Protein AF-A0A2B7WW06-F1 (afdb_monomer_lite)

Organism: NCBI:txid1447875

Structure (mmCIF, N/CA/C/O backbone):
data_AF-A0A2B7WW06-F1
#
_entry.id   AF-A0A2B7WW06-F1
#
loop_
_atom_site.group_PDB
_atom_site.id
_atom_site.type_symbol
_atom_site.label_atom_id
_atom_site.label_alt_id
_atom_site.label_comp_id
_atom_site.label_asym_id
_atom_site.label_entity_id
_atom_site.label_seq_id
_atom_site.pdbx_PDB_ins_code
_atom_site.Cartn_x
_atom_site.Cartn_y
_atom_site.Cartn_z
_atom_site.occupancy
_atom_site.B_iso_or_equiv
_atom_site.auth_seq_id
_atom_site.auth_comp_id
_atom_site.auth_asym_id
_atom_site.auth_atom_id
_atom_site.pdbx_PDB_model_num
ATOM 1 N N . MET A 1 1 ? -39.204 37.300 19.931 1.00 37.28 1 MET A N 1
ATOM 2 C CA . MET A 1 1 ? -39.327 36.245 18.905 1.00 37.28 1 MET A CA 1
ATOM 3 C C . MET A 1 1 ? -38.102 36.348 18.016 1.00 37.28 1 MET A C 1
ATOM 5 O O . MET A 1 1 ? -38.118 37.086 17.041 1.00 37.28 1 MET A O 1
ATOM 9 N N . GLU A 1 2 ? -37.013 35.712 18.439 1.00 33.22 2 GLU A N 1
ATOM 10 C CA . GLU A 1 2 ? -35.772 35.593 17.669 1.00 33.22 2 GLU A CA 1
ATOM 11 C C . GLU A 1 2 ? -35.860 34.321 16.825 1.00 33.22 2 GLU A C 1
ATOM 13 O O . GLU A 1 2 ? -36.070 33.233 17.357 1.00 33.22 2 GLU A O 1
ATOM 18 N N . TYR A 1 3 ? -35.747 34.471 15.507 1.00 31.84 3 TYR A N 1
ATOM 19 C CA . TYR A 1 3 ? -35.591 33.351 14.587 1.00 31.84 3 TYR A CA 1
ATOM 20 C C . TYR A 1 3 ? -34.111 32.968 14.548 1.00 31.84 3 TYR A C 1
ATOM 22 O O . TYR A 1 3 ? -33.278 33.743 14.079 1.00 31.84 3 TYR A O 1
ATOM 30 N N . ALA A 1 4 ? -33.792 31.771 15.040 1.00 36.12 4 ALA A N 1
ATOM 31 C CA . ALA A 1 4 ? -32.478 31.166 14.882 1.00 36.12 4 ALA A CA 1
ATOM 32 C C . ALA A 1 4 ? -32.221 30.867 13.393 1.00 36.12 4 ALA A C 1
ATOM 34 O O . ALA A 1 4 ? -32.990 30.151 12.749 1.00 36.12 4 ALA A O 1
ATOM 35 N N . GLN A 1 5 ? -31.145 31.428 12.842 1.00 34.06 5 GLN A N 1
ATOM 36 C CA . GLN A 1 5 ? -30.639 31.083 11.515 1.00 34.06 5 GLN A CA 1
ATOM 37 C C . GLN A 1 5 ? -29.840 29.775 11.607 1.00 34.06 5 GLN A C 1
ATOM 39 O O . GLN A 1 5 ? -28.876 29.685 12.365 1.00 34.06 5 GLN A O 1
ATOM 44 N N . GLN A 1 6 ? -30.239 28.765 10.832 1.00 33.47 6 GLN A N 1
ATOM 45 C CA . GLN A 1 6 ? -29.452 27.547 10.618 1.00 33.47 6 GLN A CA 1
ATOM 46 C C . GLN A 1 6 ? -28.150 27.876 9.858 1.00 33.47 6 GLN A C 1
ATOM 48 O O . GLN A 1 6 ? -28.181 28.704 8.942 1.00 33.47 6 GLN A O 1
ATOM 53 N N . PRO A 1 7 ? -27.011 27.230 10.172 1.00 38.38 7 PRO A N 1
ATOM 54 C CA . PRO A 1 7 ? -25.774 27.462 9.440 1.00 38.38 7 PRO A CA 1
ATOM 55 C C . PRO A 1 7 ? -25.843 26.846 8.035 1.00 38.38 7 PRO A C 1
ATOM 57 O O . PRO A 1 7 ? -25.989 25.637 7.863 1.00 38.38 7 PRO A O 1
ATOM 60 N N . LEU A 1 8 ? -25.715 27.707 7.021 1.00 32.69 8 LEU A N 1
ATOM 61 C CA . LEU A 1 8 ? -25.560 27.355 5.610 1.00 32.69 8 LEU A CA 1
ATOM 62 C C . LEU A 1 8 ? -24.300 26.498 5.413 1.00 32.69 8 LEU A C 1
ATOM 64 O O . LEU A 1 8 ? -23.177 27.008 5.429 1.00 32.69 8 LEU A O 1
ATOM 68 N N . THR A 1 9 ? -24.480 25.202 5.170 1.00 44.66 9 THR A N 1
ATOM 69 C CA . THR A 1 9 ? -23.427 24.351 4.614 1.00 44.66 9 THR A CA 1
ATOM 70 C C . THR A 1 9 ? -23.093 24.860 3.212 1.00 44.66 9 THR A C 1
ATOM 72 O O . THR A 1 9 ? -23.930 24.906 2.309 1.00 44.66 9 THR A O 1
ATOM 75 N N . THR A 1 10 ? -21.861 25.328 3.022 1.00 43.25 10 THR A N 1
ATOM 76 C CA . THR A 1 10 ? -21.411 25.842 1.726 1.00 43.25 10 THR A CA 1
ATOM 77 C C . THR A 1 10 ? -21.416 24.710 0.693 1.00 43.25 10 THR A C 1
ATOM 79 O O . THR A 1 10 ? -20.860 23.637 0.947 1.00 43.25 10 THR A O 1
ATOM 82 N N . PRO A 1 11 ? -22.019 24.901 -0.495 1.00 44.38 11 PRO A N 1
ATOM 83 C CA . PRO A 1 11 ? -22.045 23.859 -1.507 1.00 44.38 11 PRO A CA 1
ATOM 84 C C . PRO A 1 11 ? -20.624 23.572 -2.015 1.00 44.38 11 PRO A C 1
ATOM 86 O O . PRO A 1 11 ? -19.933 24.459 -2.513 1.00 44.38 11 PRO A O 1
ATOM 89 N N . LEU A 1 12 ? -20.200 22.307 -1.919 1.00 42.75 12 LEU A N 1
ATOM 90 C CA . LEU A 1 12 ? -18.925 21.822 -2.463 1.00 42.75 12 LEU A CA 1
ATOM 91 C C . LEU A 1 12 ? -18.792 22.182 -3.953 1.00 42.75 12 LEU A C 1
ATOM 93 O O . LEU A 1 12 ? -19.763 22.055 -4.704 1.00 42.75 12 LEU A O 1
ATOM 97 N N . SER A 1 13 ? -17.591 22.587 -4.383 1.00 47.56 13 SER A N 1
ATOM 98 C CA . SER A 1 13 ? -17.328 22.984 -5.772 1.00 47.56 13 SER A CA 1
ATOM 99 C C . SER A 1 13 ? -17.562 21.826 -6.761 1.00 47.56 13 SER A C 1
ATOM 101 O O . SER A 1 13 ? -17.375 20.664 -6.392 1.00 47.56 13 SER A O 1
ATOM 103 N N . PRO A 1 14 ? -17.925 22.100 -8.029 1.00 35.22 14 PRO A N 1
ATOM 104 C CA . PRO A 1 14 ? -18.215 21.064 -9.027 1.00 35.22 14 PRO A CA 1
ATOM 105 C C . PRO A 1 14 ? -17.086 20.041 -9.216 1.00 35.22 14 PRO A C 1
ATOM 107 O O . PRO A 1 14 ? -17.357 18.848 -9.310 1.00 35.22 14 PRO A O 1
ATOM 110 N N . ASN A 1 15 ? -15.822 20.475 -9.174 1.00 34.62 15 ASN A N 1
ATOM 111 C CA . ASN A 1 15 ? -14.660 19.580 -9.254 1.00 34.62 15 ASN A CA 1
ATOM 112 C C . ASN A 1 15 ? -14.516 18.699 -8.007 1.00 34.62 15 ASN A C 1
ATOM 114 O O . ASN A 1 15 ? -14.128 17.541 -8.114 1.00 34.62 15 ASN A O 1
ATOM 118 N N . LYS A 1 16 ? -14.872 19.221 -6.827 1.00 38.25 16 LYS A N 1
ATOM 119 C CA . LYS A 1 16 ? -14.867 18.463 -5.573 1.00 38.25 16 LYS A CA 1
ATOM 120 C C . LYS A 1 16 ? -16.020 17.456 -5.542 1.00 38.25 16 LYS A C 1
ATOM 122 O O . LYS A 1 16 ? -15.798 16.320 -5.157 1.00 38.25 16 LYS A O 1
ATOM 127 N N . ARG A 1 17 ? -17.204 17.819 -6.051 1.00 41.69 17 ARG A N 1
ATOM 128 C CA . ARG A 1 17 ? -18.332 16.887 -6.248 1.00 41.69 17 ARG A CA 1
ATOM 129 C C . ARG A 1 17 ? -18.006 15.792 -7.261 1.00 41.69 17 ARG A C 1
ATOM 131 O O . ARG A 1 17 ? -18.252 14.631 -6.979 1.00 41.69 17 ARG A O 1
ATOM 138 N N . ARG A 1 18 ? -17.422 16.143 -8.412 1.00 36.66 18 ARG A N 1
ATOM 139 C CA . ARG A 1 18 ? -17.040 15.178 -9.457 1.00 36.66 18 ARG A CA 1
ATOM 140 C C . ARG A 1 18 ? -15.969 14.206 -8.968 1.00 36.66 18 ARG A C 1
ATOM 142 O O . ARG A 1 18 ? -16.056 13.023 -9.260 1.00 36.66 18 ARG A O 1
ATOM 149 N N . ARG A 1 19 ? -15.018 14.700 -8.176 1.00 44.06 19 ARG A N 1
ATOM 150 C CA . ARG A 1 19 ? -13.994 13.881 -7.531 1.00 44.06 19 ARG A CA 1
ATOM 151 C C . ARG A 1 19 ? -14.570 12.966 -6.448 1.00 44.06 19 ARG A C 1
ATOM 153 O O . ARG A 1 19 ? -14.246 11.795 -6.459 1.00 44.06 19 ARG A O 1
ATOM 160 N N . ILE A 1 20 ? -15.482 13.456 -5.606 1.00 50.00 20 ILE A N 1
ATOM 161 C CA . ILE A 1 20 ? -16.201 12.628 -4.619 1.00 50.00 20 ILE A CA 1
ATOM 162 C C . ILE A 1 20 ? -17.044 11.541 -5.307 1.00 50.00 20 ILE A C 1
ATOM 164 O O . ILE A 1 20 ? -17.116 10.431 -4.800 1.00 50.00 20 ILE A O 1
ATOM 168 N N . LEU A 1 21 ? -17.651 11.842 -6.461 1.00 41.44 21 LEU A N 1
ATOM 169 C CA . LEU A 1 21 ? -18.438 10.886 -7.253 1.00 41.44 21 LEU A CA 1
ATOM 170 C C . LEU A 1 21 ? -17.573 9.846 -7.985 1.00 41.44 21 LEU A C 1
ATOM 172 O O . LEU A 1 21 ? -18.001 8.711 -8.162 1.00 41.44 21 LEU A O 1
ATOM 176 N N . GLN A 1 22 ? -16.364 10.214 -8.422 1.00 45.78 22 GLN A N 1
ATOM 177 C CA . GLN A 1 22 ? -15.406 9.257 -8.990 1.00 45.78 22 GLN A CA 1
ATOM 178 C C . GLN A 1 22 ? -14.794 8.376 -7.898 1.00 45.78 22 GLN A C 1
ATOM 180 O O . GLN A 1 22 ? -14.837 7.154 -8.016 1.00 45.78 22 GLN A O 1
ATOM 185 N N . GLU A 1 23 ? -14.341 8.987 -6.798 1.00 51.66 23 GLU A N 1
ATOM 186 C CA . GLU A 1 23 ? -13.852 8.286 -5.606 1.00 51.66 23 GLU A CA 1
ATOM 187 C C . GLU A 1 23 ? -14.951 7.364 -5.033 1.00 51.66 23 GLU A C 1
ATOM 189 O O . GLU A 1 23 ? -14.631 6.268 -4.581 1.00 51.66 23 GLU A O 1
ATOM 194 N N . SER A 1 24 ? -16.245 7.728 -5.127 1.00 53.84 24 SER A N 1
ATOM 195 C CA . SER A 1 24 ? -17.355 6.837 -4.756 1.00 53.84 24 SER A CA 1
ATOM 196 C C . SER A 1 24 ? -17.525 5.664 -5.702 1.00 53.84 24 SER A C 1
ATOM 198 O O . SER A 1 24 ? -17.427 4.527 -5.266 1.00 53.84 24 SER A O 1
ATOM 200 N N . SER A 1 25 ? -17.643 5.898 -7.009 1.00 57.62 25 SER A N 1
ATOM 201 C CA . SER A 1 25 ? -17.820 4.795 -7.963 1.00 57.62 25 SER A CA 1
ATOM 202 C C . SER A 1 25 ? -16.693 3.754 -7.933 1.00 57.62 25 SER A C 1
ATOM 204 O O . SER A 1 25 ? -16.914 2.591 -8.263 1.00 57.62 25 SER A O 1
ATOM 206 N N . GLU A 1 26 ? -15.486 4.161 -7.533 1.00 64.00 26 GLU A N 1
ATOM 207 C CA . GLU A 1 26 ? -14.344 3.264 -7.414 1.00 64.00 26 GLU A CA 1
ATOM 208 C C . GLU A 1 26 ? -14.307 2.537 -6.065 1.00 64.00 26 GLU A C 1
ATOM 210 O O . GLU A 1 26 ? -13.856 1.398 -6.023 1.00 64.00 26 GLU A O 1
ATOM 215 N N . THR A 1 27 ? -14.790 3.124 -4.969 1.00 68.19 27 THR A N 1
ATOM 216 C CA . THR A 1 27 ? -14.681 2.529 -3.620 1.00 68.19 27 THR A CA 1
ATOM 217 C C . THR A 1 27 ? -15.980 1.943 -3.069 1.00 68.19 27 THR A C 1
ATOM 219 O O . THR A 1 27 ? -15.939 1.294 -2.027 1.00 68.19 27 THR A O 1
ATOM 222 N N . ASP A 1 28 ? -17.099 2.114 -3.773 1.00 79.25 28 ASP A N 1
ATOM 223 C CA . ASP A 1 28 ? -18.403 1.571 -3.393 1.00 79.25 28 ASP A CA 1
ATOM 224 C C . ASP A 1 28 ? -18.513 0.065 -3.714 1.00 79.25 28 ASP A C 1
ATOM 226 O O . ASP A 1 28 ? -18.003 -0.424 -4.731 1.00 79.25 28 ASP A O 1
ATOM 230 N N . GLY A 1 29 ? -19.240 -0.660 -2.859 1.00 87.62 29 GLY A N 1
ATOM 231 C CA . GLY A 1 29 ? -19.555 -2.079 -3.020 1.00 87.62 29 GLY A CA 1
ATOM 232 C C . GLY A 1 29 ? -18.554 -3.042 -2.379 1.00 87.62 29 GLY A C 1
ATOM 233 O O . GLY A 1 29 ? -17.526 -2.660 -1.820 1.00 87.62 29 GLY A O 1
ATOM 234 N N . GLU A 1 30 ? -18.880 -4.332 -2.461 1.00 92.56 30 GLU A N 1
ATOM 235 C CA . GLU A 1 30 ? -18.078 -5.399 -1.867 1.00 92.56 30 GLU A CA 1
ATOM 236 C C . GLU A 1 30 ? -16.724 -5.555 -2.568 1.00 92.56 30 GLU A C 1
ATOM 238 O O . GLU A 1 30 ? -16.636 -5.833 -3.768 1.00 92.56 30 GLU A O 1
ATOM 243 N N . MET A 1 31 ? -15.640 -5.425 -1.805 1.00 93.69 31 MET A N 1
ATOM 244 C CA . MET A 1 31 ? -14.292 -5.706 -2.292 1.00 93.69 31 MET A CA 1
ATOM 245 C C . MET A 1 31 ? -13.374 -6.177 -1.172 1.00 93.69 31 MET A C 1
ATOM 247 O O . MET A 1 31 ? -13.678 -6.025 0.010 1.00 93.69 31 MET A O 1
ATOM 251 N N . SER A 1 32 ? -12.233 -6.758 -1.539 1.00 94.06 32 SER A N 1
ATOM 252 C CA . SER A 1 32 ? -11.212 -7.114 -0.558 1.00 94.06 32 SER A CA 1
ATOM 253 C C . SER A 1 32 ? -10.637 -5.865 0.118 1.00 94.06 32 SER A C 1
ATOM 255 O O . SER A 1 32 ? -10.546 -4.805 -0.510 1.00 94.06 32 SER A O 1
ATOM 257 N N . ILE A 1 33 ? -10.212 -5.980 1.380 1.00 92.81 33 ILE A N 1
ATOM 258 C CA . ILE A 1 33 ? -9.566 -4.864 2.093 1.00 92.81 33 ILE A CA 1
ATOM 259 C C . ILE A 1 33 ? -8.350 -4.326 1.330 1.00 92.81 33 ILE A C 1
ATOM 261 O O . ILE A 1 33 ? -8.134 -3.121 1.273 1.00 92.81 33 ILE A O 1
ATOM 265 N N . GLU A 1 34 ? -7.575 -5.197 0.685 1.00 92.38 34 GLU A N 1
ATOM 266 C CA . GLU A 1 34 ? -6.410 -4.814 -0.111 1.00 92.38 34 GLU A CA 1
ATOM 267 C C . GLU A 1 34 ? -6.804 -3.935 -1.295 1.00 92.38 34 GLU A C 1
ATOM 269 O O . GLU A 1 34 ? -6.176 -2.905 -1.541 1.00 92.38 34 GLU A O 1
ATOM 274 N N . ARG A 1 35 ? -7.867 -4.325 -2.006 1.00 91.31 35 ARG A N 1
ATOM 275 C CA . ARG A 1 35 ? -8.384 -3.573 -3.148 1.00 91.31 35 ARG A CA 1
ATOM 276 C C . ARG A 1 35 ? -8.972 -2.239 -2.710 1.00 91.31 35 ARG A C 1
ATOM 278 O O . ARG A 1 35 ? -8.739 -1.241 -3.386 1.00 91.31 35 ARG A O 1
ATOM 285 N N . TYR A 1 36 ? -9.683 -2.211 -1.586 1.00 91.81 36 TYR A N 1
ATOM 286 C CA . TYR A 1 36 ? -10.211 -0.975 -1.015 1.00 91.81 36 TYR A CA 1
ATOM 287 C C . TYR A 1 36 ? -9.090 -0.000 -0.640 1.00 91.81 36 TYR A C 1
ATOM 289 O O . TYR A 1 36 ? -9.079 1.135 -1.111 1.00 91.81 36 TYR A O 1
ATOM 297 N N . LEU A 1 37 ? -8.095 -0.459 0.129 1.00 90.56 37 LEU A N 1
ATOM 298 C CA . LEU A 1 37 ? -6.943 0.358 0.521 1.00 90.56 37 LEU A CA 1
ATOM 299 C C . LEU A 1 37 ? -6.147 0.845 -0.693 1.00 90.56 37 LEU A C 1
ATOM 301 O O . LEU A 1 37 ? -5.726 1.997 -0.722 1.00 90.56 37 LEU A O 1
ATOM 305 N N . TYR A 1 38 ? -5.966 -0.006 -1.705 1.00 89.94 38 TYR A N 1
ATOM 306 C CA . TYR A 1 38 ? -5.287 0.382 -2.938 1.00 89.94 38 TYR A CA 1
ATOM 307 C C . TYR A 1 38 ? -6.047 1.466 -3.707 1.00 89.94 38 TYR A C 1
ATOM 309 O O . TYR A 1 38 ? -5.441 2.431 -4.153 1.00 89.94 38 TYR A O 1
ATOM 317 N N . ARG A 1 39 ? -7.374 1.352 -3.820 1.00 88.31 39 ARG A N 1
ATOM 318 C CA . ARG A 1 39 ? -8.208 2.351 -4.507 1.00 88.31 39 ARG A CA 1
ATOM 319 C C . ARG A 1 39 ? -8.278 3.688 -3.771 1.00 88.31 39 ARG A C 1
ATOM 321 O O . ARG A 1 39 ? -8.405 4.726 -4.412 1.00 88.31 39 ARG A O 1
ATOM 328 N N . LEU A 1 40 ? -8.165 3.681 -2.444 1.00 87.31 40 LEU A N 1
ATOM 329 C CA . LEU A 1 40 ? -8.031 4.910 -1.658 1.00 87.31 40 LEU A CA 1
ATOM 330 C C . LEU A 1 40 ? -6.674 5.601 -1.866 1.00 87.31 40 LEU A C 1
ATOM 332 O O . LEU A 1 40 ? -6.565 6.820 -1.708 1.00 87.31 40 LEU A O 1
ATOM 336 N N . ASP A 1 41 ? -5.642 4.840 -2.223 1.00 88.38 41 ASP A N 1
ATOM 337 C CA . ASP A 1 41 ? -4.276 5.326 -2.358 1.00 88.38 41 ASP A CA 1
ATOM 338 C C . ASP A 1 41 ? -3.938 5.749 -3.792 1.00 88.38 41 ASP A C 1
ATOM 340 O O . ASP A 1 41 ? -3.236 5.075 -4.542 1.00 88.38 41 ASP A O 1
ATOM 344 N N . LYS A 1 42 ? -4.389 6.945 -4.164 1.00 87.25 42 LYS A N 1
ATOM 345 C CA . LYS A 1 42 ? -4.088 7.539 -5.477 1.00 87.25 42 LYS A CA 1
ATOM 346 C C . LYS A 1 42 ? -2.606 7.856 -5.720 1.00 87.25 42 LYS A C 1
ATOM 348 O O . LYS A 1 42 ? -2.264 8.293 -6.815 1.00 87.25 42 LYS A O 1
ATOM 353 N N . TYR A 1 43 ? -1.747 7.754 -4.706 1.00 88.94 43 TYR A N 1
ATOM 354 C CA . TYR A 1 43 ? -0.316 8.036 -4.835 1.00 88.94 43 TYR A CA 1
ATOM 355 C C . TYR A 1 43 ? 0.513 6.760 -4.943 1.00 88.94 43 TYR A C 1
ATOM 357 O O . TYR A 1 43 ? 1.729 6.802 -4.765 1.00 88.94 43 TYR A O 1
ATOM 365 N N . ARG A 1 44 ? -0.149 5.644 -5.252 1.00 91.12 44 ARG A N 1
ATOM 366 C CA . ARG A 1 44 ? 0.440 4.328 -5.405 1.00 91.12 44 ARG A CA 1
ATOM 367 C C . ARG A 1 44 ? -0.130 3.651 -6.644 1.00 91.12 44 ARG A C 1
ATOM 369 O O . ARG A 1 44 ? -1.339 3.578 -6.824 1.00 91.12 44 ARG A O 1
ATOM 376 N N . THR A 1 45 ? 0.740 3.097 -7.475 1.00 91.94 45 THR A N 1
ATOM 377 C CA . THR A 1 45 ? 0.364 2.227 -8.590 1.00 91.94 45 THR A CA 1
ATOM 378 C C . THR A 1 45 ? 1.195 0.955 -8.536 1.00 91.94 45 THR A C 1
ATOM 380 O O . THR A 1 45 ? 2.387 0.981 -8.224 1.00 91.94 45 THR A O 1
ATOM 383 N N . ARG A 1 46 ? 0.572 -0.192 -8.809 1.00 90.62 46 ARG A N 1
ATOM 384 C CA . ARG A 1 46 ? 1.262 -1.483 -8.868 1.00 90.62 46 ARG A CA 1
ATOM 385 C C . ARG A 1 46 ? 0.723 -2.328 -10.008 1.00 90.62 46 ARG A C 1
ATOM 387 O O . ARG A 1 46 ? -0.476 -2.352 -10.258 1.00 90.62 46 ARG A O 1
ATOM 394 N N . SER A 1 47 ? 1.604 -3.108 -10.623 1.00 88.44 47 SER A N 1
ATOM 395 C CA . SER A 1 47 ? 1.275 -4.033 -11.713 1.00 88.44 47 SER A CA 1
ATOM 396 C C . SER A 1 47 ? 0.455 -5.266 -11.290 1.00 88.44 47 SER A C 1
ATOM 398 O O . SER A 1 47 ? 0.267 -6.170 -12.096 1.00 88.44 47 SER A O 1
ATOM 400 N N . SER A 1 48 ? 0.035 -5.368 -10.026 1.00 85.50 48 SER A N 1
ATOM 401 C CA . SER A 1 48 ? -0.743 -6.491 -9.484 1.00 85.50 48 SER A CA 1
ATOM 402 C C . SER A 1 48 ? -2.157 -6.040 -9.133 1.0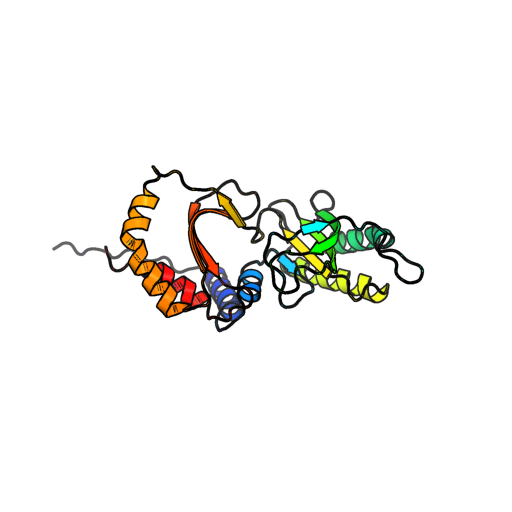0 85.50 48 SER A C 1
ATOM 404 O O . SER A 1 48 ? -2.307 -5.010 -8.482 1.00 85.50 48 SER A O 1
ATOM 406 N N . GLU A 1 49 ? -3.171 -6.848 -9.447 1.00 76.88 49 GLU A N 1
ATOM 407 C CA . GLU A 1 49 ? -4.583 -6.504 -9.202 1.00 76.88 49 GLU A CA 1
ATOM 408 C C . GLU A 1 49 ? -4.929 -6.276 -7.721 1.00 76.88 49 GLU A C 1
ATOM 410 O O . GLU A 1 49 ? -5.760 -5.429 -7.403 1.00 76.88 49 GLU A O 1
ATOM 415 N N . ASN A 1 50 ? -4.294 -7.026 -6.815 1.00 80.44 50 ASN A N 1
ATOM 416 C CA . ASN A 1 50 ? -4.530 -6.956 -5.370 1.00 80.44 50 ASN A CA 1
ATOM 417 C C . ASN A 1 50 ? -3.190 -6.779 -4.640 1.00 80.44 50 ASN A C 1
ATOM 419 O O . ASN A 1 50 ? -2.623 -7.753 -4.135 1.00 80.44 50 ASN A O 1
ATOM 423 N N . PRO A 1 51 ? -2.629 -5.560 -4.640 1.00 88.31 51 PRO A N 1
ATOM 424 C CA . PRO A 1 51 ? -1.315 -5.311 -4.075 1.00 88.31 51 PRO A CA 1
ATOM 425 C C . PRO A 1 51 ? -1.334 -5.504 -2.557 1.00 88.31 51 PRO A C 1
ATOM 427 O O . PRO A 1 51 ? -2.296 -5.149 -1.877 1.00 88.31 51 PRO A O 1
ATOM 430 N N . TRP A 1 52 ? -0.244 -6.022 -1.991 1.00 92.69 52 TRP A N 1
ATOM 431 C CA . TRP A 1 52 ? -0.128 -6.101 -0.536 1.00 92.69 52 TRP A CA 1
ATOM 432 C C . TRP A 1 52 ? -0.189 -4.703 0.093 1.00 92.69 52 TRP A C 1
ATOM 434 O O . TRP A 1 52 ? 0.471 -3.790 -0.408 1.00 92.69 52 TRP A O 1
ATOM 444 N N . PRO A 1 53 ? -0.896 -4.502 1.215 1.00 91.62 53 PRO A N 1
ATOM 445 C CA . PRO A 1 53 ? -0.845 -3.229 1.924 1.00 91.62 53 PRO A CA 1
ATOM 446 C C . PRO A 1 53 ? 0.560 -2.993 2.497 1.00 91.62 53 PRO A C 1
ATOM 448 O O . PRO A 1 53 ? 1.259 -3.945 2.872 1.00 91.62 53 PRO A O 1
ATOM 451 N N . PHE A 1 54 ? 0.976 -1.731 2.600 1.00 89.88 54 PHE A N 1
ATOM 452 C CA . PHE A 1 54 ? 2.212 -1.378 3.297 1.00 89.88 54 PHE A CA 1
ATOM 453 C C . PHE A 1 54 ? 2.121 -1.674 4.810 1.00 89.88 54 PHE A C 1
ATOM 455 O O . PHE A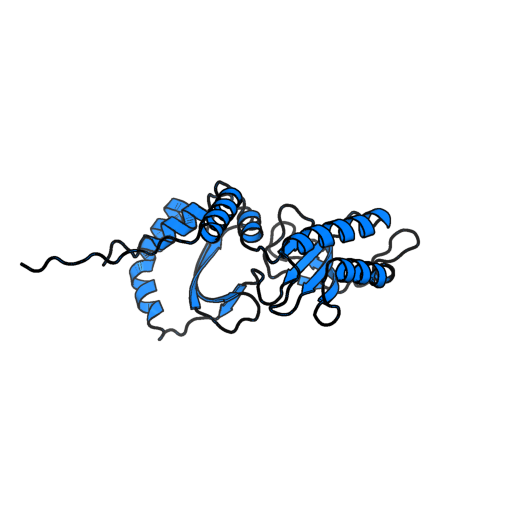 1 54 ? 1.022 -1.764 5.362 1.00 89.88 54 PHE A O 1
ATOM 462 N N . PRO A 1 55 ? 3.263 -1.848 5.499 1.00 89.94 55 PRO A N 1
ATOM 463 C CA . PRO A 1 55 ? 4.595 -2.047 4.931 1.00 89.94 55 PRO A CA 1
ATOM 464 C C . PRO A 1 55 ? 4.782 -3.486 4.416 1.00 89.94 55 PRO A C 1
ATOM 466 O O . PRO A 1 55 ? 4.217 -4.444 4.957 1.00 89.94 55 PRO A O 1
ATOM 469 N N . PHE A 1 56 ? 5.604 -3.649 3.383 1.00 91.69 56 PHE A N 1
ATOM 470 C CA . PHE A 1 56 ? 6.169 -4.939 2.983 1.00 91.69 56 PHE A CA 1
ATOM 471 C C . PHE A 1 56 ? 7.697 -4.837 2.990 1.00 91.69 56 PHE A C 1
ATOM 473 O O . PHE A 1 56 ? 8.257 -3.742 3.001 1.00 91.69 56 PHE A O 1
ATOM 480 N N . LYS A 1 57 ? 8.380 -5.978 3.033 1.00 93.75 57 LYS A N 1
ATOM 481 C CA . LYS A 1 57 ? 9.841 -6.038 3.012 1.00 93.75 57 LYS A CA 1
ATOM 482 C C . LYS A 1 57 ? 10.323 -6.067 1.573 1.00 93.75 57 LYS A C 1
ATOM 484 O O . LYS A 1 57 ? 9.823 -6.865 0.786 1.00 93.75 57 LYS A O 1
ATOM 489 N N . LEU A 1 58 ? 11.313 -5.243 1.260 1.00 94.31 58 LEU A N 1
ATOM 490 C CA . LEU A 1 58 ? 12.064 -5.323 0.015 1.00 94.31 58 LEU A CA 1
ATOM 491 C C . LEU A 1 58 ? 13.511 -5.657 0.361 1.00 94.31 58 LEU A C 1
ATOM 493 O O . LEU A 1 58 ? 14.230 -4.830 0.920 1.00 94.31 58 LEU A O 1
ATOM 497 N N . GLU A 1 59 ? 13.926 -6.882 0.067 1.00 93.88 59 GLU A N 1
ATOM 498 C CA . GLU A 1 59 ? 15.291 -7.328 0.326 1.00 93.88 59 GLU A CA 1
ATOM 499 C C . GLU A 1 59 ? 16.125 -7.246 -0.949 1.00 93.88 59 GLU A C 1
ATOM 501 O O . GLU A 1 59 ? 15.657 -7.554 -2.047 1.00 93.88 59 GLU A O 1
ATOM 506 N N . ARG A 1 60 ? 17.390 -6.838 -0.811 1.00 89.50 60 ARG A N 1
ATOM 507 C CA . ARG A 1 60 ? 18.337 -6.891 -1.925 1.00 89.50 60 ARG A CA 1
ATOM 508 C C . ARG A 1 60 ? 18.489 -8.352 -2.362 1.00 89.50 60 ARG A C 1
ATOM 510 O O . ARG A 1 60 ? 18.665 -9.211 -1.493 1.00 89.50 60 ARG A O 1
ATOM 517 N N . PRO A 1 61 ? 18.444 -8.657 -3.667 1.00 84.88 61 PRO A N 1
ATOM 518 C CA . PRO A 1 61 ? 18.554 -10.036 -4.096 1.00 84.88 61 PRO A CA 1
ATOM 519 C C . PRO A 1 61 ? 19.990 -10.518 -3.824 1.00 84.88 61 PRO A C 1
ATOM 521 O O . PRO A 1 61 ? 20.946 -9.745 -3.925 1.00 84.88 61 PRO A O 1
ATOM 524 N N . ARG A 1 62 ? 20.135 -11.779 -3.394 1.00 79.88 62 ARG A N 1
ATOM 525 C CA . ARG A 1 62 ? 21.450 -12.376 -3.075 1.00 79.88 62 ARG A CA 1
ATOM 526 C C . ARG A 1 62 ? 22.308 -12.567 -4.321 1.00 79.88 62 ARG A C 1
ATOM 528 O O . ARG A 1 62 ? 23.526 -12.455 -4.252 1.00 79.88 62 ARG A O 1
ATOM 535 N N . GLU A 1 63 ? 21.642 -12.832 -5.433 1.00 79.62 63 GLU A N 1
ATOM 536 C CA . GLU A 1 63 ? 22.213 -12.963 -6.763 1.00 79.62 63 GLU A CA 1
ATOM 537 C C . GLU A 1 63 ? 21.472 -12.004 -7.691 1.00 79.62 63 GLU A C 1
ATOM 539 O O . GLU A 1 63 ? 20.326 -11.630 -7.435 1.00 79.62 63 GLU A O 1
ATOM 544 N N . GLU A 1 64 ? 22.138 -11.555 -8.747 1.00 80.75 64 GLU A N 1
ATOM 545 C CA . GLU A 1 64 ? 21.490 -10.726 -9.753 1.00 80.75 64 GLU A CA 1
ATOM 546 C C . GLU A 1 64 ? 20.371 -11.525 -10.426 1.00 80.75 64 GLU A C 1
ATOM 548 O O . GLU A 1 64 ? 20.588 -12.682 -10.760 1.00 80.75 64 GLU A O 1
ATOM 553 N N . ILE A 1 65 ? 19.185 -10.930 -10.601 1.00 79.69 65 ILE A N 1
ATOM 554 C CA . ILE A 1 65 ? 18.038 -11.595 -11.237 1.00 79.69 65 ILE A CA 1
ATOM 555 C C . ILE A 1 65 ? 18.370 -11.737 -12.732 1.00 79.69 65 ILE A C 1
ATOM 557 O O . ILE A 1 65 ? 18.321 -10.724 -13.447 1.00 79.69 65 ILE A O 1
ATOM 561 N N . PRO A 1 66 ? 18.757 -12.936 -13.209 1.00 75.69 66 PRO A N 1
ATOM 562 C CA . PRO A 1 66 ? 19.204 -13.114 -14.576 1.00 75.69 66 PRO A CA 1
ATOM 563 C C . PRO A 1 66 ? 18.003 -13.410 -15.476 1.00 75.69 66 PRO A C 1
ATOM 565 O O . PRO A 1 66 ? 17.074 -14.115 -15.085 1.00 75.69 66 PRO A O 1
ATOM 568 N N . CYS A 1 67 ? 18.042 -12.902 -16.701 1.00 75.38 67 CYS A N 1
ATOM 569 C CA . CYS A 1 67 ? 17.202 -13.382 -17.795 1.00 75.38 67 CYS A CA 1
ATOM 570 C C . CYS A 1 67 ? 18.087 -13.532 -19.033 1.00 75.38 67 CYS A C 1
ATOM 572 O O . CYS A 1 67 ? 19.119 -12.875 -19.113 1.00 75.38 67 CYS A O 1
ATOM 574 N N . GLU A 1 68 ? 17.765 -14.440 -19.950 1.00 70.88 68 GLU A N 1
ATOM 575 C CA . GLU A 1 68 ? 18.643 -14.865 -21.051 1.00 70.88 68 GLU A CA 1
ATOM 576 C C . GLU A 1 68 ? 19.393 -13.693 -21.725 1.00 70.88 68 GLU A C 1
ATOM 578 O O . GLU A 1 68 ? 18.827 -12.900 -22.470 1.00 70.88 68 GLU A O 1
ATOM 583 N N . GLY A 1 69 ? 20.696 -13.567 -21.437 1.00 67.75 69 GLY A N 1
ATOM 584 C CA . GLY A 1 69 ? 21.570 -12.543 -22.024 1.00 67.75 69 GLY A CA 1
ATOM 585 C C . GLY A 1 69 ? 21.474 -11.128 -21.430 1.00 67.75 69 GLY A C 1
ATOM 586 O O . GLY A 1 69 ? 22.160 -10.232 -21.921 1.00 67.75 69 GLY A O 1
ATOM 587 N N . THR A 1 70 ? 20.684 -10.904 -20.378 1.00 80.00 70 THR A N 1
ATOM 588 C CA . THR A 1 70 ? 20.528 -9.598 -19.721 1.00 80.00 70 THR A CA 1
ATOM 589 C C . THR A 1 70 ? 20.365 -9.712 -18.200 1.00 80.00 70 THR A C 1
ATOM 591 O O . THR A 1 70 ? 20.236 -10.790 -17.620 1.00 80.00 70 THR A O 1
ATOM 594 N N . SER A 1 71 ? 20.385 -8.571 -17.522 1.00 85.56 71 SER A N 1
ATOM 595 C CA . SER A 1 71 ? 20.095 -8.481 -16.099 1.00 85.56 71 SER A CA 1
ATOM 596 C C . SER A 1 71 ? 19.180 -7.302 -15.823 1.00 85.56 71 SER A C 1
ATOM 598 O O . SER A 1 71 ? 19.202 -6.288 -16.525 1.00 85.56 71 SER A O 1
ATOM 600 N N . LEU A 1 72 ? 18.393 -7.404 -14.755 1.00 85.06 72 LEU A N 1
ATOM 601 C CA . LEU A 1 72 ? 17.488 -6.328 -14.358 1.00 85.06 72 LEU A CA 1
ATOM 602 C C . LEU A 1 72 ? 18.252 -5.026 -14.035 1.00 85.06 72 LEU A C 1
ATOM 604 O O . LEU A 1 72 ? 17.745 -3.923 -14.237 1.00 85.06 72 LEU A O 1
ATOM 608 N N . THR A 1 73 ? 19.510 -5.140 -13.593 1.00 85.81 73 THR A N 1
ATOM 609 C CA . THR A 1 73 ? 20.401 -3.996 -13.356 1.00 85.81 73 THR A CA 1
ATOM 610 C C . THR A 1 73 ? 20.752 -3.259 -14.648 1.00 85.81 73 THR A C 1
ATOM 612 O O . THR A 1 73 ? 20.823 -2.029 -14.631 1.00 85.81 73 THR A O 1
ATOM 615 N N . ASN A 1 74 ? 20.922 -3.971 -15.766 1.00 90.25 74 ASN A N 1
ATOM 616 C CA . ASN A 1 74 ? 21.253 -3.363 -17.060 1.00 90.25 74 ASN A CA 1
ATOM 617 C C . ASN A 1 74 ? 20.119 -2.477 -17.596 1.00 90.25 74 ASN A C 1
ATOM 619 O O . ASN A 1 74 ? 20.378 -1.515 -18.318 1.00 90.25 74 ASN A O 1
ATOM 623 N N . LEU A 1 75 ? 18.875 -2.740 -17.181 1.00 93.50 75 LEU A N 1
ATOM 624 C CA . LEU A 1 75 ? 17.703 -1.951 -17.567 1.00 93.50 75 LEU A CA 1
ATOM 625 C C . LEU A 1 75 ? 17.526 -0.670 -16.740 1.00 93.50 75 LEU A C 1
ATOM 627 O O . LEU A 1 75 ? 16.666 0.145 -17.065 1.00 93.50 75 LEU A O 1
ATOM 631 N N . LYS A 1 76 ? 18.330 -0.442 -15.690 1.00 93.25 76 LYS A N 1
ATOM 632 C CA . LYS A 1 76 ? 18.172 0.724 -14.798 1.00 93.25 76 LYS A CA 1
ATOM 633 C C . LYS A 1 76 ? 18.164 2.056 -15.533 1.00 93.25 76 LYS A C 1
ATOM 635 O O . LYS A 1 76 ? 17.345 2.911 -15.216 1.00 93.25 76 LYS A O 1
ATOM 640 N N . ARG A 1 77 ? 19.052 2.230 -16.515 1.00 94.88 77 ARG A N 1
ATOM 641 C CA . ARG A 1 77 ? 19.107 3.464 -17.308 1.00 94.88 77 ARG A CA 1
ATOM 642 C C . ARG A 1 77 ? 17.802 3.683 -18.073 1.00 94.88 77 ARG A C 1
ATOM 644 O O . ARG A 1 77 ? 17.228 4.758 -17.968 1.00 94.88 77 ARG A O 1
ATOM 651 N N . ASN A 1 78 ? 17.310 2.658 -18.767 1.00 96.88 78 ASN A N 1
ATOM 652 C CA . ASN A 1 78 ? 16.044 2.717 -19.496 1.00 96.88 78 ASN A CA 1
ATOM 653 C C . ASN A 1 78 ? 14.861 3.005 -18.560 1.00 96.88 78 ASN A C 1
ATOM 655 O O . ASN A 1 78 ? 14.003 3.813 -18.890 1.00 96.88 78 ASN A O 1
ATOM 659 N N . MET A 1 79 ? 14.840 2.406 -17.366 1.00 96.44 79 MET A N 1
ATOM 660 C CA . MET A 1 79 ? 13.802 2.688 -16.370 1.00 96.44 79 MET A CA 1
ATOM 661 C C . MET A 1 79 ? 13.836 4.148 -15.897 1.00 96.44 79 MET A C 1
ATOM 663 O O . MET A 1 79 ? 12.788 4.781 -15.802 1.00 96.44 79 MET A O 1
ATOM 667 N N . HIS A 1 80 ? 15.022 4.710 -15.649 1.00 95.62 80 HIS A N 1
ATOM 668 C CA . HIS A 1 80 ? 15.159 6.133 -15.328 1.00 95.62 80 HIS A CA 1
ATOM 669 C C . HIS A 1 80 ? 14.735 7.044 -16.486 1.00 95.62 80 HIS A C 1
ATOM 671 O O . HIS A 1 80 ? 14.108 8.069 -16.239 1.00 95.62 80 HIS A O 1
ATOM 677 N N . GLU A 1 81 ? 15.041 6.674 -17.731 1.00 96.44 81 GLU A N 1
ATOM 678 C CA . GLU A 1 81 ? 14.601 7.413 -18.921 1.00 96.44 81 GLU A CA 1
ATOM 679 C C . GLU A 1 81 ? 13.071 7.426 -19.040 1.00 96.44 81 GLU A C 1
ATOM 681 O O . GLU A 1 81 ? 12.498 8.493 -19.247 1.00 96.44 81 GLU A O 1
ATOM 686 N N . ILE A 1 82 ? 12.401 6.289 -18.820 1.00 97.06 82 ILE A N 1
ATOM 687 C CA . ILE A 1 82 ? 10.931 6.207 -18.783 1.00 97.06 82 ILE A CA 1
ATOM 688 C C . ILE A 1 82 ? 10.374 7.129 -17.695 1.00 97.06 82 ILE A C 1
ATOM 690 O O . ILE A 1 82 ? 9.536 7.984 -17.975 1.00 97.06 82 ILE A O 1
ATOM 694 N N . LEU A 1 83 ? 10.875 7.012 -16.463 1.00 95.12 83 LEU A N 1
ATOM 695 C CA . LEU A 1 83 ? 10.443 7.860 -15.348 1.00 95.12 83 LEU A CA 1
ATOM 696 C C . LEU A 1 83 ? 10.608 9.351 -15.688 1.00 95.12 83 LEU A C 1
ATOM 698 O O . LEU A 1 83 ? 9.678 10.137 -15.515 1.00 95.12 83 LEU A O 1
ATOM 702 N N . TRP A 1 84 ? 11.747 9.737 -16.260 1.00 94.38 84 TRP A N 1
ATOM 703 C CA . TRP A 1 84 ? 11.990 11.108 -16.698 1.00 94.38 84 TRP A CA 1
ATOM 704 C C . TRP A 1 84 ? 10.989 11.585 -17.763 1.00 94.38 84 TRP A C 1
ATOM 706 O O . TRP A 1 84 ? 10.450 12.687 -17.648 1.00 94.38 84 TRP A O 1
ATOM 716 N N . MET A 1 85 ? 10.688 10.760 -18.774 1.00 95.19 85 MET A N 1
ATOM 717 C CA . MET A 1 85 ? 9.714 11.092 -19.826 1.00 95.19 85 MET A CA 1
ATOM 718 C C . MET A 1 85 ? 8.298 11.315 -19.278 1.00 95.19 85 MET A C 1
ATOM 720 O O . MET A 1 85 ? 7.566 12.159 -19.795 1.00 95.19 85 MET A O 1
ATOM 724 N N . HIS A 1 86 ? 7.936 10.619 -18.198 1.00 93.62 86 HIS A N 1
ATOM 725 C CA . HIS A 1 86 ? 6.662 10.798 -17.489 1.00 93.62 86 HIS A CA 1
ATOM 726 C C . HIS A 1 86 ? 6.686 11.926 -16.444 1.00 93.62 86 HIS A C 1
ATOM 728 O O . HIS A 1 86 ? 5.709 12.141 -15.726 1.00 93.62 86 HIS A O 1
ATOM 734 N N . GLY A 1 87 ? 7.781 12.688 -16.373 1.00 92.44 87 GLY A N 1
ATOM 735 C CA . GLY A 1 87 ? 7.909 13.865 -15.516 1.00 92.44 87 GLY A CA 1
ATOM 736 C C . GLY A 1 87 ? 8.317 13.564 -14.075 1.00 92.44 87 GLY A C 1
ATOM 737 O O . GLY A 1 87 ? 8.137 14.424 -13.214 1.00 92.44 87 GLY A O 1
ATOM 738 N N . PHE A 1 88 ? 8.847 12.371 -13.793 1.00 92.31 88 PHE A N 1
ATOM 739 C CA . PHE A 1 88 ? 9.452 12.064 -12.499 1.00 92.31 88 PHE A CA 1
ATOM 740 C C . PHE A 1 88 ? 10.852 12.686 -12.427 1.00 92.31 88 PHE A C 1
ATOM 742 O O . PHE A 1 88 ? 11.720 12.422 -13.261 1.00 92.31 88 PHE A O 1
ATOM 749 N N . GLU A 1 89 ? 11.074 13.526 -11.418 1.00 90.50 89 GLU A N 1
ATOM 750 C CA . GLU A 1 89 ? 12.351 14.208 -11.208 1.00 90.50 89 GLU A CA 1
ATOM 751 C C . GLU A 1 89 ? 13.402 13.224 -10.672 1.00 90.50 89 GLU A C 1
ATOM 753 O O . GLU A 1 89 ? 13.155 12.478 -9.720 1.00 90.50 89 GLU A O 1
ATOM 758 N N . SER A 1 90 ? 14.589 13.205 -11.282 1.00 86.94 90 SER A N 1
ATOM 759 C CA . SER A 1 90 ? 15.633 12.218 -10.976 1.00 86.94 90 SER A CA 1
ATOM 760 C C . SER A 1 90 ? 16.177 12.313 -9.549 1.00 86.94 90 SER A C 1
ATOM 762 O O . SER A 1 90 ? 16.592 11.307 -8.987 1.00 86.94 90 SER A O 1
ATOM 764 N N . ASP A 1 91 ? 16.194 13.511 -8.967 1.00 89.38 91 ASP A N 1
ATOM 765 C CA . ASP A 1 91 ? 16.659 13.779 -7.601 1.00 89.38 91 ASP A CA 1
ATOM 766 C C . ASP A 1 91 ? 15.620 13.423 -6.526 1.00 89.38 91 ASP A C 1
ATOM 768 O O . ASP A 1 91 ? 15.976 13.319 -5.355 1.00 89.38 91 ASP A O 1
ATOM 772 N N . LYS A 1 92 ? 14.366 13.179 -6.926 1.00 90.44 92 LYS A N 1
ATOM 773 C CA . LYS A 1 92 ? 13.249 12.803 -6.042 1.00 90.44 92 LYS A CA 1
ATOM 774 C C . LYS A 1 92 ? 12.741 11.387 -6.274 1.00 90.44 92 LYS A C 1
ATOM 776 O O . LYS A 1 92 ? 11.705 11.010 -5.735 1.00 90.44 92 LYS A O 1
ATOM 781 N N . THR A 1 93 ? 13.425 10.612 -7.109 1.00 92.81 93 THR A N 1
ATOM 782 C CA . THR A 1 93 ? 12.964 9.286 -7.518 1.00 92.81 93 THR A CA 1
ATOM 783 C C . THR A 1 93 ? 14.007 8.235 -7.176 1.00 92.81 93 THR A C 1
ATOM 785 O O . THR A 1 93 ? 15.109 8.222 -7.726 1.00 92.81 93 THR A O 1
ATOM 788 N N . TYR A 1 94 ? 13.638 7.308 -6.298 1.00 93.88 94 TYR A N 1
ATOM 789 C CA . TYR A 1 94 ? 14.504 6.237 -5.823 1.00 93.88 94 TYR A CA 1
ATOM 790 C C . TYR A 1 94 ? 14.061 4.899 -6.404 1.00 93.88 94 TYR A C 1
ATOM 792 O O . TYR A 1 94 ? 13.045 4.329 -6.007 1.00 93.88 94 TYR A O 1
ATOM 800 N N . LEU A 1 95 ? 14.853 4.381 -7.343 1.00 95.06 95 LEU A N 1
ATOM 801 C CA . LEU A 1 95 ? 14.626 3.079 -7.959 1.00 95.06 95 LEU A CA 1
ATOM 802 C C . LEU A 1 95 ? 15.341 1.983 -7.165 1.00 95.06 95 LEU A C 1
ATOM 804 O O . LEU A 1 95 ? 16.572 1.941 -7.090 1.00 95.06 95 LEU A O 1
ATOM 808 N N . SER A 1 96 ? 14.560 1.051 -6.630 1.00 94.69 96 SER A N 1
ATOM 809 C CA . SER A 1 96 ? 15.032 -0.134 -5.921 1.00 94.69 96 SER A CA 1
ATOM 810 C C . SER A 1 96 ? 14.636 -1.403 -6.668 1.00 94.69 96 SER A C 1
ATOM 812 O O . SER A 1 96 ? 13.502 -1.556 -7.107 1.00 94.69 96 SER A O 1
ATOM 814 N N . ILE A 1 97 ? 15.578 -2.336 -6.795 1.00 94.31 97 ILE A N 1
ATOM 815 C CA . ILE A 1 97 ? 15.344 -3.676 -7.344 1.00 94.31 97 ILE A CA 1
ATOM 816 C C . ILE A 1 97 ? 15.582 -4.675 -6.219 1.00 94.31 97 ILE A C 1
ATOM 818 O O . ILE A 1 97 ? 16.642 -4.642 -5.585 1.00 94.31 97 ILE A O 1
ATOM 822 N N . GLY A 1 98 ? 14.617 -5.555 -5.976 1.00 93.69 98 GLY A N 1
ATOM 823 C CA . GLY A 1 98 ? 14.697 -6.500 -4.872 1.00 93.69 98 GLY A CA 1
ATOM 824 C C . GLY A 1 98 ? 13.689 -7.630 -4.927 1.00 93.69 98 GLY A C 1
ATOM 825 O O . GLY A 1 98 ? 12.943 -7.784 -5.887 1.00 93.69 98 GLY A O 1
ATOM 826 N N . MET A 1 99 ? 13.694 -8.419 -3.861 1.00 95.12 99 MET A N 1
ATOM 827 C CA . MET A 1 99 ? 12.707 -9.452 -3.593 1.00 95.12 99 MET A CA 1
ATOM 828 C C . MET A 1 99 ? 11.701 -8.891 -2.588 1.00 95.12 99 MET A C 1
ATOM 830 O O . MET A 1 99 ? 12.040 -8.646 -1.428 1.00 95.12 99 MET A O 1
ATOM 834 N N . ALA A 1 100 ? 10.478 -8.637 -3.043 1.00 94.94 100 ALA A N 1
ATOM 835 C CA . ALA A 1 100 ? 9.388 -8.157 -2.211 1.00 94.94 100 ALA A CA 1
ATOM 836 C C . ALA A 1 100 ? 8.719 -9.331 -1.485 1.00 94.94 100 ALA A C 1
ATOM 838 O O . ALA A 1 100 ? 8.328 -10.308 -2.114 1.00 94.94 100 ALA A O 1
ATOM 839 N N . ALA A 1 101 ? 8.537 -9.225 -0.172 1.00 95.62 101 ALA A N 1
ATOM 840 C CA . ALA A 1 101 ? 7.836 -10.212 0.647 1.00 95.62 101 ALA A CA 1
ATOM 841 C C . ALA A 1 101 ? 7.015 -9.522 1.745 1.00 95.62 101 ALA A C 1
ATOM 843 O O . ALA A 1 101 ? 7.377 -8.454 2.240 1.00 95.62 101 ALA A O 1
ATOM 844 N N . LYS A 1 102 ? 5.933 -10.154 2.193 1.00 94.88 102 LYS A N 1
ATOM 845 C CA . LYS A 1 102 ? 5.138 -9.720 3.348 1.00 94.88 102 LYS A CA 1
ATOM 846 C C . LYS A 1 102 ? 4.868 -10.896 4.299 1.00 94.88 102 LYS A C 1
ATOM 848 O O . LYS A 1 102 ? 3.782 -11.478 4.267 1.00 94.88 102 LYS A O 1
ATOM 853 N N . PRO A 1 103 ? 5.844 -11.266 5.152 1.00 92.50 103 PRO A N 1
ATOM 854 C CA . PRO A 1 103 ? 5.680 -12.378 6.079 1.00 92.50 103 PRO A CA 1
ATOM 855 C C . PRO A 1 103 ? 4.446 -12.223 6.972 1.00 92.50 103 PRO A C 1
ATOM 857 O O . PRO A 1 103 ? 4.176 -11.132 7.472 1.00 92.50 103 PRO A O 1
ATOM 860 N N . GLY A 1 104 ? 3.700 -13.311 7.166 1.00 89.06 104 GLY A N 1
ATOM 861 C CA . GLY A 1 104 ? 2.440 -13.299 7.924 1.00 89.06 104 GLY A CA 1
ATOM 862 C C . GLY A 1 104 ? 1.210 -12.829 7.134 1.00 89.06 104 GLY A C 1
ATOM 863 O O . GLY A 1 104 ? 0.109 -12.836 7.676 1.00 89.06 104 GLY A O 1
ATOM 864 N N . TYR A 1 105 ? 1.368 -12.466 5.857 1.00 92.25 105 TYR A N 1
ATOM 865 C CA . TYR A 1 105 ? 0.266 -12.194 4.930 1.00 92.25 105 TYR A CA 1
ATOM 866 C C . TYR A 1 105 ? 0.025 -13.396 4.002 1.00 92.25 105 TYR A C 1
ATOM 868 O O . TYR A 1 105 ? 0.989 -14.100 3.681 1.00 92.25 105 TYR A O 1
ATOM 876 N N . PRO A 1 106 ? -1.210 -13.646 3.519 1.00 91.19 106 PRO A N 1
ATOM 877 C CA . PRO A 1 106 ? -1.454 -14.668 2.504 1.00 91.19 106 PRO A CA 1
ATOM 878 C C . PRO A 1 106 ? -0.546 -14.484 1.290 1.00 91.19 106 PRO A C 1
ATOM 880 O O . PRO A 1 106 ? -0.449 -13.380 0.755 1.00 91.19 106 PRO A O 1
ATOM 883 N N . GLU A 1 107 ? 0.140 -15.561 0.897 1.00 88.31 107 GLU A N 1
ATOM 884 C CA . GLU A 1 107 ? 1.154 -15.598 -0.178 1.00 88.31 107 GLU A CA 1
ATOM 885 C C . GLU A 1 107 ? 2.366 -14.668 0.029 1.00 88.31 107 GLU A C 1
ATOM 887 O O . GLU A 1 107 ? 3.318 -14.712 -0.742 1.00 88.31 107 GLU A O 1
ATOM 892 N N . GLY A 1 108 ? 2.410 -13.894 1.115 1.00 90.38 108 GLY A N 1
ATOM 893 C CA . GLY A 1 108 ? 3.481 -12.940 1.392 1.00 90.38 108 GLY A CA 1
ATOM 894 C C . GLY A 1 108 ? 4.770 -13.563 1.924 1.00 90.38 108 GLY A C 1
ATOM 895 O O . GLY A 1 108 ? 5.791 -12.884 1.999 1.00 90.38 108 GLY A O 1
ATOM 896 N N . ASN A 1 109 ? 4.765 -14.848 2.278 1.00 92.06 109 ASN A N 1
ATOM 897 C CA . ASN A 1 109 ? 5.979 -15.548 2.709 1.00 92.06 109 ASN A CA 1
ATOM 898 C C . ASN A 1 109 ? 6.907 -15.911 1.540 1.00 92.06 109 ASN A C 1
ATOM 900 O O . ASN A 1 109 ? 8.063 -16.244 1.785 1.00 92.06 109 ASN A O 1
ATOM 904 N N . ILE A 1 110 ? 6.411 -15.876 0.299 1.00 91.69 110 ILE A N 1
ATOM 905 C CA . ILE A 1 110 ? 7.186 -16.197 -0.900 1.00 91.69 110 ILE A CA 1
ATOM 906 C C . ILE A 1 110 ? 7.680 -14.875 -1.496 1.00 91.69 110 ILE A C 1
ATOM 908 O O . ILE A 1 110 ? 6.855 -14.078 -1.950 1.00 91.69 110 ILE A O 1
ATOM 912 N N . PRO A 1 111 ? 8.997 -14.600 -1.483 1.00 93.12 111 PRO A N 1
ATOM 913 C CA . PRO A 1 111 ? 9.517 -13.381 -2.073 1.00 93.12 111 PRO A CA 1
ATOM 914 C C . PRO A 1 111 ? 9.335 -13.382 -3.592 1.00 93.12 111 PRO A C 1
ATOM 916 O O . PRO A 1 111 ? 9.640 -14.371 -4.256 1.00 93.12 111 PRO A O 1
ATOM 919 N N . VAL A 1 112 ? 8.893 -12.254 -4.138 1.00 92.88 112 VAL A N 1
ATOM 920 C CA . VAL A 1 112 ? 8.696 -12.044 -5.578 1.00 92.88 112 VAL A CA 1
ATOM 921 C C . VAL A 1 112 ? 9.637 -10.952 -6.083 1.00 92.88 112 VAL A C 1
ATOM 923 O O . VAL A 1 112 ? 9.837 -9.959 -5.379 1.00 92.88 112 VAL A O 1
ATOM 926 N N . PRO A 1 113 ? 10.240 -11.096 -7.272 1.00 94.62 113 PRO A N 1
ATOM 927 C CA . PRO A 1 113 ? 11.102 -10.057 -7.811 1.00 94.62 113 PRO A CA 1
ATOM 928 C C . PRO A 1 113 ? 10.280 -8.795 -8.099 1.00 94.62 113 PRO A C 1
AT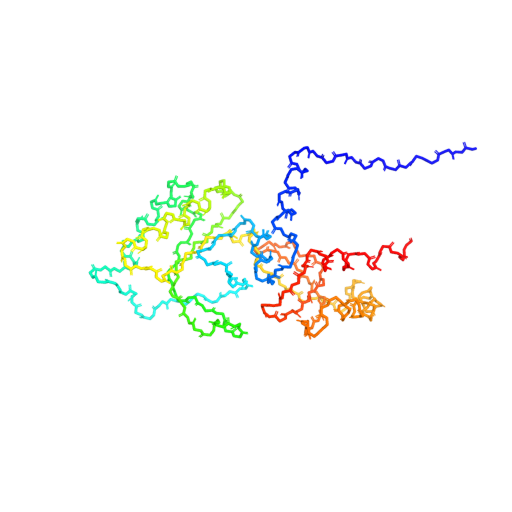OM 930 O O . PRO A 1 113 ? 9.182 -8.858 -8.655 1.00 94.62 113 PRO A O 1
ATOM 933 N N . ALA A 1 114 ? 10.805 -7.640 -7.705 1.00 95.50 114 ALA A N 1
ATOM 934 C CA . ALA A 1 114 ? 10.117 -6.365 -7.821 1.00 95.50 114 ALA A CA 1
ATOM 935 C C . ALA A 1 114 ? 11.076 -5.220 -8.167 1.00 95.50 114 ALA A C 1
ATOM 937 O O . ALA A 1 114 ? 12.187 -5.125 -7.635 1.00 95.50 114 ALA A O 1
ATOM 938 N N . VAL A 1 115 ? 10.595 -4.320 -9.020 1.00 96.25 115 VAL A N 1
ATOM 939 C CA . VAL A 1 115 ? 11.098 -2.959 -9.186 1.00 96.25 115 VAL A CA 1
ATOM 940 C C . VAL A 1 115 ? 10.161 -2.035 -8.419 1.00 96.25 115 VAL A C 1
ATOM 942 O O . VAL A 1 115 ? 8.968 -1.956 -8.710 1.00 96.25 115 VAL A O 1
ATOM 945 N N . VAL A 1 116 ? 10.706 -1.346 -7.425 1.00 96.06 116 VAL A N 1
ATOM 946 C CA . VAL A 1 116 ? 9.972 -0.434 -6.554 1.00 96.06 116 VAL A CA 1
ATOM 947 C C . VAL A 1 116 ? 10.554 0.964 -6.715 1.00 96.06 116 VAL A C 1
ATOM 949 O O . VAL A 1 116 ? 11.753 1.169 -6.530 1.00 96.06 116 VAL A O 1
ATOM 952 N N . ILE A 1 117 ? 9.700 1.917 -7.069 1.00 95.88 117 ILE A N 1
ATOM 953 C CA . ILE A 1 117 ? 10.034 3.315 -7.291 1.00 95.88 117 ILE A CA 1
ATOM 954 C C . ILE A 1 117 ? 9.380 4.130 -6.178 1.00 95.88 117 ILE A C 1
ATOM 956 O O . ILE A 1 117 ? 8.159 4.284 -6.150 1.00 95.88 117 ILE A O 1
ATOM 960 N N . ALA A 1 118 ? 10.198 4.647 -5.265 1.00 93.44 118 ALA A N 1
ATOM 961 C CA . ALA A 1 118 ? 9.749 5.598 -4.257 1.00 93.44 118 ALA A CA 1
ATOM 962 C C . ALA A 1 118 ? 9.937 7.023 -4.786 1.00 93.44 118 ALA A C 1
ATOM 964 O O . ALA A 1 118 ? 11.006 7.362 -5.299 1.00 93.44 118 ALA A O 1
ATOM 965 N N . VAL A 1 119 ? 8.899 7.844 -4.668 1.00 92.06 119 VAL A N 1
ATOM 966 C CA . VAL A 1 119 ? 8.916 9.257 -5.051 1.00 92.06 119 VAL A CA 1
ATOM 967 C C . VAL A 1 119 ? 8.832 10.108 -3.797 1.00 92.06 119 VAL A C 1
ATOM 969 O O . VAL A 1 119 ? 7.876 9.984 -3.028 1.00 92.06 119 VAL A O 1
ATOM 972 N N . ASP A 1 120 ? 9.814 10.979 -3.617 1.00 87.81 120 ASP A N 1
ATOM 973 C CA . ASP A 1 120 ? 9.881 11.900 -2.491 1.00 87.81 120 ASP A CA 1
ATOM 974 C C . ASP A 1 120 ? 9.175 13.229 -2.793 1.00 87.81 120 ASP A C 1
ATOM 976 O O . ASP A 1 120 ? 9.151 13.743 -3.919 1.00 87.81 120 ASP A O 1
ATOM 980 N N . GLY A 1 121 ? 8.594 13.794 -1.742 1.00 78.12 121 GLY A N 1
ATOM 981 C CA . GLY A 1 121 ? 8.035 15.128 -1.717 1.00 78.12 121 GLY A CA 1
ATOM 982 C C . GLY A 1 121 ? 6.640 15.308 -2.321 1.00 78.12 121 GLY A C 1
ATOM 983 O O . GLY A 1 121 ? 5.960 14.421 -2.843 1.00 78.12 121 GLY A O 1
ATOM 984 N N . VAL A 1 122 ? 6.214 16.568 -2.238 1.00 66.50 122 VAL A N 1
ATOM 985 C CA . VAL A 1 122 ? 4.863 17.072 -2.538 1.00 66.50 122 VAL A CA 1
ATOM 986 C C . VAL A 1 122 ? 4.653 17.327 -4.041 1.00 66.50 122 VAL A C 1
ATOM 988 O O . VAL A 1 122 ? 3.515 17.262 -4.530 1.00 66.50 122 VAL A O 1
ATOM 991 N N . CYS A 1 123 ? 5.736 17.610 -4.774 1.00 61.22 123 CYS A N 1
ATOM 992 C CA . CYS A 1 123 ? 5.743 17.825 -6.223 1.00 61.22 123 CYS A CA 1
ATOM 993 C C . CYS A 1 123 ? 5.852 16.484 -6.944 1.00 61.22 123 CYS A C 1
ATOM 995 O O . CYS A 1 123 ? 6.927 16.056 -7.343 1.00 61.22 123 CYS A O 1
ATOM 997 N N . SER A 1 124 ? 4.715 15.815 -7.069 1.00 66.50 124 SER A N 1
ATOM 998 C CA . SER A 1 124 ? 4.592 14.600 -7.861 1.00 66.50 124 SER A CA 1
ATOM 999 C C . SER A 1 124 ? 4.166 14.919 -9.295 1.00 66.50 124 SER A C 1
ATOM 1001 O O . SER A 1 124 ? 3.463 15.917 -9.505 1.00 66.50 124 SER A O 1
ATOM 1003 N N . PRO A 1 125 ? 4.490 14.046 -10.264 1.00 77.06 125 PRO A N 1
ATOM 1004 C CA . PRO A 1 125 ? 3.866 14.069 -11.581 1.00 77.06 125 PRO A CA 1
ATOM 1005 C C . PRO A 1 125 ? 2.337 14.076 -11.474 1.00 77.06 125 PRO A C 1
ATOM 1007 O O . PRO A 1 125 ? 1.758 13.685 -10.451 1.00 77.06 125 PRO A O 1
ATOM 1010 N N . ARG A 1 126 ? 1.661 14.485 -12.555 1.00 82.62 126 ARG A N 1
ATOM 1011 C CA . ARG A 1 126 ? 0.198 14.349 -12.662 1.00 82.62 126 ARG A CA 1
ATOM 1012 C C . ARG A 1 126 ? -0.192 12.894 -12.411 1.00 82.62 126 ARG A C 1
ATOM 1014 O O . ARG A 1 126 ? 0.509 12.008 -12.874 1.00 82.62 126 ARG A O 1
ATOM 1021 N N . LEU A 1 127 ? -1.319 12.650 -11.738 1.00 77.31 127 LEU A N 1
ATOM 1022 C CA . LEU A 1 127 ? -1.761 11.293 -11.370 1.00 77.31 127 LEU A CA 1
ATOM 1023 C C . LEU A 1 127 ? -1.801 10.326 -12.568 1.00 77.31 127 LEU A C 1
ATOM 1025 O O . LEU A 1 127 ? -1.386 9.184 -12.441 1.00 77.31 127 LEU A O 1
ATOM 1029 N N . GLU A 1 128 ? -2.197 10.804 -13.748 1.00 83.12 128 GLU A N 1
ATOM 1030 C CA . GLU A 1 128 ? -2.217 10.026 -15.000 1.00 83.12 128 GLU A CA 1
ATOM 1031 C C . GLU A 1 128 ? -0.831 9.495 -15.416 1.00 83.12 128 GLU A C 1
ATOM 1033 O O . GLU A 1 128 ? -0.726 8.428 -16.015 1.00 83.12 128 GLU A O 1
ATOM 1038 N N . ALA A 1 129 ? 0.245 10.208 -15.070 1.00 87.75 129 ALA A N 1
ATOM 1039 C CA . ALA A 1 129 ? 1.612 9.795 -15.377 1.00 87.75 129 ALA A CA 1
ATOM 1040 C C . ALA A 1 129 ? 2.070 8.597 -14.529 1.00 87.75 129 ALA A C 1
ATOM 1042 O O . ALA A 1 129 ? 2.991 7.886 -14.919 1.00 87.75 129 ALA A O 1
ATOM 1043 N N . TRP A 1 130 ? 1.429 8.342 -13.382 1.00 90.19 130 TRP A N 1
ATOM 1044 C CA . TRP A 1 130 ? 1.795 7.239 -12.492 1.00 90.19 130 TRP A CA 1
ATOM 1045 C C . TRP A 1 130 ? 1.447 5.879 -13.086 1.00 90.19 130 TRP A C 1
ATOM 1047 O O . TRP A 1 130 ? 2.274 4.969 -13.067 1.00 90.19 130 TRP A O 1
ATOM 1057 N N . SER A 1 131 ? 0.232 5.733 -13.617 1.00 89.88 131 SER A N 1
ATOM 1058 C CA . SER A 1 131 ? -0.181 4.505 -14.299 1.00 89.88 131 SER A CA 1
ATOM 1059 C C . SER A 1 131 ? 0.552 4.351 -15.629 1.00 89.88 131 SER A C 1
ATOM 1061 O O . SER A 1 131 ? 1.076 3.277 -15.898 1.00 89.88 131 SER A O 1
ATOM 1063 N N . ALA A 1 132 ? 0.688 5.432 -16.406 1.00 92.12 132 ALA A N 1
ATOM 1064 C CA . ALA A 1 132 ? 1.381 5.395 -17.694 1.00 92.12 132 ALA A CA 1
ATOM 1065 C C . ALA A 1 132 ? 2.857 4.971 -17.556 1.00 92.12 132 ALA A C 1
ATOM 1067 O O . ALA A 1 132 ? 3.311 4.078 -18.270 1.00 92.12 132 ALA A O 1
ATOM 1068 N N . ALA A 1 133 ? 3.590 5.537 -16.589 1.00 94.56 133 ALA A N 1
ATOM 1069 C CA . ALA A 1 133 ? 4.967 5.130 -16.315 1.00 94.56 133 ALA A CA 1
ATOM 1070 C C . ALA A 1 133 ? 5.055 3.674 -15.844 1.00 94.56 133 ALA A C 1
ATOM 1072 O O . ALA A 1 133 ? 5.941 2.938 -16.272 1.00 94.56 133 ALA A O 1
ATOM 1073 N N . GLN A 1 134 ? 4.140 3.239 -14.973 1.00 95.19 134 GLN A N 1
ATOM 1074 C CA . GLN A 1 134 ? 4.115 1.862 -14.479 1.00 95.19 134 GLN A CA 1
ATOM 1075 C C . GLN A 1 134 ? 3.859 0.853 -15.607 1.00 95.19 134 GLN A C 1
ATOM 1077 O O . GLN A 1 134 ? 4.498 -0.203 -15.628 1.00 95.19 134 GLN A O 1
ATOM 1082 N N . GLU A 1 135 ? 2.949 1.157 -16.532 1.00 94.69 135 GLU A N 1
ATOM 1083 C CA . GLU A 1 135 ? 2.655 0.329 -17.705 1.00 94.69 135 GLU A CA 1
ATOM 1084 C C . GLU A 1 135 ? 3.845 0.266 -18.669 1.00 94.69 135 GLU A C 1
ATOM 1086 O O . GLU A 1 135 ? 4.221 -0.824 -19.100 1.00 94.69 135 GLU A O 1
ATOM 1091 N N . GLU A 1 136 ? 4.497 1.397 -18.953 1.00 97.31 136 GLU A N 1
ATOM 1092 C CA . GLU A 1 136 ? 5.665 1.435 -19.841 1.00 97.31 136 GLU A CA 1
ATOM 1093 C C . GLU A 1 136 ? 6.875 0.708 -19.233 1.00 97.31 136 GLU A C 1
ATOM 1095 O O . GLU A 1 136 ? 7.539 -0.074 -19.915 1.00 97.31 136 GLU A O 1
ATOM 1100 N N . LEU A 1 137 ? 7.113 0.864 -17.925 1.00 97.12 137 LEU A N 1
ATOM 1101 C CA . LEU A 1 137 ? 8.099 0.062 -17.195 1.00 97.12 137 LEU A CA 1
ATOM 1102 C C . LEU A 1 137 ? 7.762 -1.429 -17.275 1.00 97.12 137 LEU A C 1
ATOM 1104 O O . LEU A 1 137 ? 8.651 -2.250 -17.494 1.00 97.12 137 LEU A O 1
ATOM 1108 N N . LYS A 1 138 ? 6.485 -1.796 -17.123 1.00 96.12 138 LYS A N 1
ATOM 1109 C CA . LYS A 1 138 ? 6.057 -3.192 -17.225 1.00 96.12 138 LYS A CA 1
ATOM 1110 C C . LYS A 1 138 ? 6.282 -3.747 -18.633 1.00 96.12 138 LYS A C 1
ATOM 1112 O O . LYS A 1 138 ? 6.755 -4.875 -18.747 1.00 96.12 138 LYS A O 1
ATOM 1117 N N . SER A 1 139 ? 6.021 -2.957 -19.677 1.00 96.62 139 SER A N 1
ATOM 1118 C CA . SER A 1 139 ? 6.329 -3.323 -21.066 1.00 96.62 139 SER A CA 1
ATOM 1119 C C . SER A 1 139 ? 7.825 -3.552 -21.257 1.00 96.62 139 SER A C 1
ATOM 1121 O O . SER A 1 139 ? 8.211 -4.628 -21.700 1.00 96.62 139 SER A O 1
ATOM 1123 N N . LEU A 1 140 ? 8.669 -2.606 -20.822 1.00 96.44 140 LEU A N 1
ATOM 1124 C CA . LEU A 1 140 ? 10.127 -2.733 -20.903 1.00 96.44 140 LEU A CA 1
ATOM 1125 C C . LEU A 1 140 ? 10.616 -4.035 -20.256 1.00 96.44 140 LEU A C 1
ATOM 1127 O O . LEU A 1 140 ? 11.459 -4.732 -20.820 1.00 96.44 140 LEU A O 1
ATOM 1131 N N . LEU A 1 141 ? 10.105 -4.366 -19.068 1.00 95.50 141 LEU A N 1
ATOM 1132 C CA . LEU A 1 141 ? 10.474 -5.595 -18.371 1.00 95.50 141 LEU A CA 1
ATOM 1133 C C . LEU A 1 141 ? 10.021 -6.837 -19.141 1.00 95.50 141 LEU A C 1
ATOM 1135 O O . LEU A 1 141 ? 10.825 -7.747 -19.337 1.00 95.50 141 LEU A O 1
ATOM 1139 N N . ASN A 1 142 ? 8.778 -6.864 -19.618 1.00 94.62 142 ASN A N 1
ATOM 1140 C CA . ASN A 1 142 ? 8.249 -7.980 -20.400 1.00 94.62 142 ASN A CA 1
ATOM 1141 C C . ASN A 1 142 ? 9.065 -8.213 -21.685 1.00 94.62 142 ASN A C 1
ATOM 1143 O O . ASN A 1 142 ? 9.448 -9.349 -21.958 1.00 94.62 142 ASN A O 1
ATOM 1147 N N . ASP A 1 143 ? 9.398 -7.145 -22.416 1.00 94.75 143 ASP A N 1
ATOM 1148 C CA . ASP A 1 143 ? 10.166 -7.195 -23.670 1.00 94.75 143 ASP A CA 1
ATOM 1149 C C . ASP A 1 143 ? 11.592 -7.738 -23.474 1.00 94.75 143 ASP A C 1
ATOM 1151 O O . ASP A 1 143 ? 12.216 -8.235 -24.410 1.00 94.75 143 ASP A O 1
ATOM 1155 N N . ASN A 1 144 ? 12.104 -7.676 -22.241 1.00 94.12 144 ASN A N 1
ATOM 1156 C CA . ASN A 1 144 ? 13.418 -8.184 -21.847 1.00 94.12 144 ASN A CA 1
ATOM 1157 C C . ASN A 1 144 ? 13.331 -9.488 -21.028 1.00 94.12 144 ASN A C 1
ATOM 1159 O O . ASN A 1 144 ? 14.287 -9.852 -20.344 1.00 94.12 144 ASN A O 1
ATOM 1163 N N . GLY A 1 145 ? 12.188 -10.181 -21.066 1.00 93.25 145 GLY A N 1
ATOM 1164 C CA . GLY A 1 145 ? 11.996 -11.485 -20.426 1.00 93.25 145 GLY A CA 1
ATOM 1165 C C . GLY A 1 145 ? 11.773 -11.442 -18.908 1.00 93.25 145 GLY A C 1
ATOM 1166 O O . GLY A 1 145 ? 11.807 -12.479 -18.254 1.00 93.25 145 GLY A O 1
ATOM 1167 N N . PHE A 1 146 ? 11.514 -10.271 -18.326 1.00 94.31 146 PHE A N 1
ATOM 1168 C CA . PHE A 1 146 ? 11.203 -10.075 -16.904 1.00 94.31 146 PHE A CA 1
ATOM 1169 C C . PHE A 1 146 ? 9.684 -10.005 -16.649 1.00 94.31 146 PHE A C 1
ATOM 1171 O O . PHE A 1 146 ? 9.196 -9.172 -15.880 1.00 94.31 146 PHE A O 1
ATOM 1178 N N . GLY A 1 147 ? 8.928 -10.902 -17.293 1.00 91.31 147 GLY A N 1
ATOM 1179 C CA . GLY A 1 147 ? 7.459 -10.947 -17.265 1.00 91.31 147 GLY A CA 1
ATOM 1180 C C . GLY A 1 147 ? 6.844 -11.063 -15.867 1.00 91.31 147 GLY A C 1
ATOM 1181 O O . GLY A 1 147 ? 5.801 -10.471 -15.589 1.00 91.31 147 GLY A O 1
ATOM 1182 N N . ASP A 1 148 ? 7.537 -11.738 -14.954 1.00 91.75 148 ASP A N 1
ATOM 1183 C CA . ASP A 1 148 ? 7.057 -11.990 -13.591 1.00 91.75 148 ASP A CA 1
ATOM 1184 C C . ASP A 1 148 ? 7.505 -10.927 -12.576 1.00 91.75 148 ASP A C 1
ATOM 1186 O O . ASP A 1 148 ? 7.129 -10.976 -11.405 1.00 91.75 148 ASP A O 1
ATOM 1190 N N . VAL A 1 149 ? 8.299 -9.936 -13.002 1.00 94.38 149 VAL A N 1
ATOM 1191 C CA . VAL A 1 149 ? 8.769 -8.867 -12.114 1.00 94.38 149 VAL A CA 1
ATOM 1192 C C . VAL A 1 149 ? 7.642 -7.873 -11.854 1.00 94.38 149 VAL A C 1
ATOM 1194 O O . VAL A 1 149 ? 7.037 -7.325 -12.782 1.00 94.38 149 VAL A O 1
ATOM 1197 N N . LEU A 1 150 ? 7.349 -7.630 -10.579 1.00 94.88 150 LEU A N 1
ATOM 1198 C CA . LEU A 1 150 ? 6.366 -6.631 -10.174 1.00 94.88 150 LEU A CA 1
ATOM 1199 C C . LEU A 1 150 ? 6.930 -5.223 -10.341 1.00 94.88 150 LEU A C 1
ATOM 1201 O O . LEU A 1 150 ? 8.092 -4.981 -10.031 1.00 94.88 150 LEU A O 1
ATOM 1205 N N . VAL A 1 151 ? 6.092 -4.288 -10.776 1.00 96.12 151 VAL A N 1
ATOM 1206 C CA . VAL A 1 151 ? 6.429 -2.860 -10.808 1.00 96.12 151 VAL A CA 1
ATOM 1207 C C . VAL A 1 151 ? 5.518 -2.137 -9.837 1.00 96.12 151 VAL A C 1
ATOM 1209 O O . VAL A 1 151 ? 4.298 -2.283 -9.915 1.00 96.12 151 VAL A O 1
ATOM 1212 N N . GLU A 1 152 ? 6.104 -1.368 -8.930 1.00 95.75 152 GLU A N 1
ATOM 1213 C CA . GLU A 1 152 ? 5.376 -0.534 -7.981 1.00 95.75 152 GLU A CA 1
ATOM 1214 C C . GLU A 1 152 ? 5.964 0.874 -7.950 1.00 95.75 152 GLU A C 1
ATOM 1216 O O . GLU A 1 152 ? 7.167 1.031 -7.760 1.00 95.75 152 GLU A O 1
ATOM 1221 N N . ILE A 1 153 ? 5.120 1.890 -8.119 1.00 94.94 153 ILE A N 1
ATOM 1222 C CA . ILE A 1 153 ? 5.477 3.303 -7.966 1.00 94.94 153 ILE A CA 1
ATOM 1223 C C . ILE A 1 153 ? 4.636 3.857 -6.820 1.00 94.94 153 ILE A C 1
ATOM 1225 O O . ILE A 1 153 ? 3.417 3.706 -6.832 1.00 94.94 153 ILE A O 1
ATOM 1229 N N . TYR A 1 154 ? 5.253 4.490 -5.827 1.00 92.81 154 TYR A N 1
ATOM 1230 C CA . TYR A 1 154 ? 4.518 5.089 -4.710 1.00 92.81 154 TYR A CA 1
ATOM 1231 C C . TYR A 1 154 ? 5.163 6.397 -4.232 1.00 92.81 154 TYR A C 1
ATOM 1233 O O . TYR A 1 154 ? 6.372 6.590 -4.357 1.00 92.81 154 TYR A O 1
ATOM 1241 N N . ASN A 1 155 ? 4.361 7.313 -3.689 1.00 91.44 155 ASN A N 1
ATOM 1242 C CA . ASN A 1 155 ? 4.856 8.517 -3.019 1.00 91.44 155 ASN A CA 1
ATOM 1243 C C . ASN A 1 155 ? 5.144 8.220 -1.543 1.00 91.44 155 ASN A C 1
ATOM 1245 O O . ASN A 1 155 ? 4.238 7.806 -0.820 1.00 91.44 155 ASN A O 1
ATOM 1249 N N . GLU A 1 156 ? 6.357 8.463 -1.066 1.00 88.00 156 GLU A N 1
ATOM 1250 C CA . GLU A 1 156 ? 6.747 8.100 0.301 1.00 88.00 156 GLU A CA 1
ATOM 1251 C C . GLU A 1 156 ? 5.967 8.867 1.386 1.00 88.00 156 GLU A C 1
ATOM 1253 O O . GLU A 1 156 ? 5.615 8.301 2.423 1.00 88.00 156 GLU A O 1
ATOM 1258 N N . GLU A 1 157 ? 5.625 10.132 1.133 1.00 84.69 157 GLU A N 1
ATOM 1259 C CA . GLU A 1 157 ? 4.935 10.994 2.100 1.00 84.69 157 GLU A CA 1
ATOM 1260 C C . GLU A 1 157 ? 3.407 10.853 2.058 1.00 84.69 157 GLU A C 1
ATOM 1262 O O . GLU A 1 157 ? 2.727 11.138 3.044 1.00 84.69 157 GLU A O 1
ATOM 1267 N N . ARG A 1 158 ? 2.851 10.480 0.900 1.00 85.44 158 ARG A N 1
ATOM 1268 C CA . ARG A 1 158 ? 1.408 10.576 0.627 1.00 85.44 158 ARG A CA 1
ATOM 1269 C C . ARG A 1 158 ? 0.702 9.247 0.424 1.00 85.44 158 ARG A C 1
ATOM 1271 O O . ARG A 1 158 ? -0.528 9.235 0.472 1.00 85.44 158 ARG A O 1
ATOM 1278 N N . SER A 1 159 ? 1.447 8.176 0.164 1.00 88.06 159 SER A N 1
ATOM 1279 C CA . SER A 1 159 ? 0.851 6.848 0.026 1.00 88.06 159 SER A CA 1
ATOM 1280 C C . SER A 1 159 ? 0.326 6.350 1.366 1.00 88.06 159 SER A C 1
ATOM 1282 O O . SER A 1 159 ? 0.727 6.824 2.435 1.00 88.06 159 SER A O 1
ATOM 1284 N N . PHE A 1 160 ? -0.555 5.358 1.318 1.00 86.69 160 PHE A N 1
ATOM 1285 C CA . PHE A 1 160 ? -1.107 4.693 2.488 1.00 86.69 160 PHE A CA 1
ATOM 1286 C C . PHE A 1 160 ? -0.067 3.767 3.132 1.00 86.69 160 PHE A C 1
ATOM 1288 O O . PHE A 1 160 ? -0.152 2.539 3.083 1.00 86.69 160 PHE A O 1
ATOM 1295 N N . THR A 1 161 ? 0.939 4.381 3.749 1.00 86.94 161 THR A N 1
ATOM 1296 C CA . THR A 1 161 ? 1.938 3.725 4.591 1.00 86.94 161 THR A CA 1
ATOM 1297 C C . THR A 1 161 ? 1.599 4.074 6.035 1.00 86.94 161 THR A C 1
ATOM 1299 O O . THR A 1 161 ? 1.927 5.177 6.477 1.00 86.94 161 THR A O 1
ATOM 1302 N N . PRO A 1 162 ? 0.877 3.197 6.755 1.00 85.56 162 PRO A N 1
ATOM 1303 C CA . PRO A 1 162 ? 0.394 3.521 8.087 1.00 85.56 162 PRO A CA 1
ATOM 1304 C C . PRO A 1 162 ? 1.568 3.657 9.055 1.00 85.56 162 PRO A C 1
ATOM 1306 O O . PRO A 1 162 ? 2.377 2.737 9.199 1.00 85.56 162 PRO A O 1
ATOM 1309 N N . PHE A 1 163 ? 1.623 4.789 9.750 1.00 87.25 163 PHE A N 1
ATOM 1310 C CA . PHE A 1 163 ? 2.505 5.001 10.888 1.00 87.25 163 PHE A CA 1
ATOM 1311 C C . PHE A 1 163 ? 1.649 5.087 12.151 1.00 87.25 163 PHE A C 1
ATOM 1313 O O . PHE A 1 163 ? 0.757 5.932 12.244 1.00 87.25 163 PHE A O 1
ATOM 1320 N N . ILE A 1 164 ? 1.889 4.175 13.095 1.00 88.94 164 ILE A N 1
ATOM 1321 C CA . ILE A 1 164 ? 1.132 4.079 14.344 1.00 88.94 164 ILE A CA 1
ATOM 1322 C C . ILE A 1 164 ? 2.054 4.252 15.548 1.00 88.94 164 ILE A C 1
ATOM 1324 O O . ILE A 1 164 ? 3.093 3.602 15.649 1.00 88.94 164 ILE A O 1
ATOM 1328 N N . GLU A 1 165 ? 1.640 5.101 16.482 1.00 91.12 165 GLU A N 1
ATOM 1329 C CA . GLU A 1 165 ? 2.280 5.286 17.783 1.00 91.12 165 GLU A CA 1
ATOM 1330 C C . GLU A 1 165 ? 1.272 5.037 18.912 1.00 91.12 165 GLU A C 1
ATOM 1332 O O . GLU A 1 165 ? 0.095 5.390 18.787 1.00 91.12 165 GLU A O 1
ATOM 1337 N N . PRO A 1 166 ? 1.697 4.440 20.038 1.00 92.44 166 PRO A N 1
ATOM 1338 C CA . PRO A 1 166 ? 0.814 4.245 21.179 1.00 92.44 166 PRO A CA 1
ATOM 1339 C C .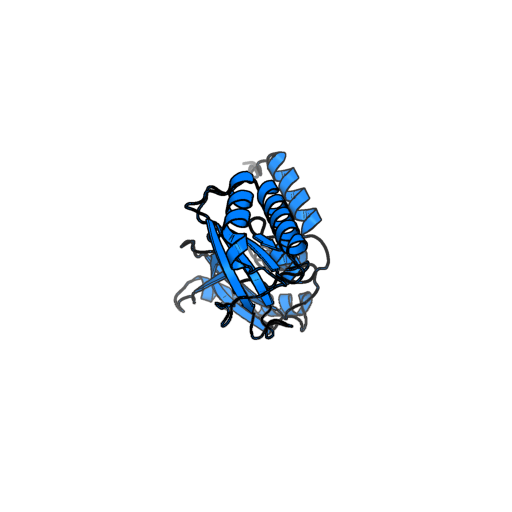 PRO A 1 166 ? 0.380 5.588 21.783 1.00 92.44 166 PRO A C 1
ATOM 1341 O O . PRO A 1 166 ? 1.162 6.538 21.876 1.00 92.44 166 PRO A O 1
ATOM 1344 N N . LEU A 1 167 ? -0.871 5.652 22.241 1.00 92.31 167 LEU A N 1
ATOM 1345 C CA . LEU A 1 167 ? -1.350 6.750 23.079 1.00 92.31 167 LEU A CA 1
ATOM 1346 C C . LEU A 1 167 ? -0.881 6.554 24.525 1.00 92.31 167 LEU A C 1
ATOM 1348 O O . LEU A 1 167 ? -0.761 5.430 25.013 1.00 92.31 167 LEU A O 1
ATOM 1352 N N . LEU A 1 168 ? -0.610 7.662 25.218 1.00 91.12 168 LEU A N 1
ATOM 1353 C CA . LEU A 1 168 ? -0.304 7.618 26.646 1.00 91.12 168 LEU A CA 1
ATOM 1354 C C . LEU A 1 168 ? -1.594 7.361 27.431 1.00 91.12 168 LEU A C 1
ATOM 1356 O O . LEU A 1 168 ? -2.595 7.980 27.092 1.00 91.12 168 LEU A O 1
ATOM 1360 N N . PRO A 1 169 ? -1.577 6.576 28.525 1.00 89.44 169 PRO A N 1
ATOM 1361 C CA . PRO A 1 169 ? -2.770 6.309 29.342 1.00 89.44 169 PRO A CA 1
ATOM 1362 C C . PRO A 1 169 ? -3.489 7.557 29.877 1.00 89.44 169 PRO A C 1
ATOM 1364 O O . PRO A 1 169 ? -4.650 7.488 30.255 1.00 89.44 169 PRO A O 1
ATOM 1367 N N . THR A 1 170 ? -2.792 8.692 29.937 1.00 91.75 170 THR A N 1
ATOM 1368 C CA . THR A 1 170 ? -3.319 9.989 30.381 1.00 91.75 170 THR A CA 1
ATOM 1369 C C . THR A 1 170 ? -3.9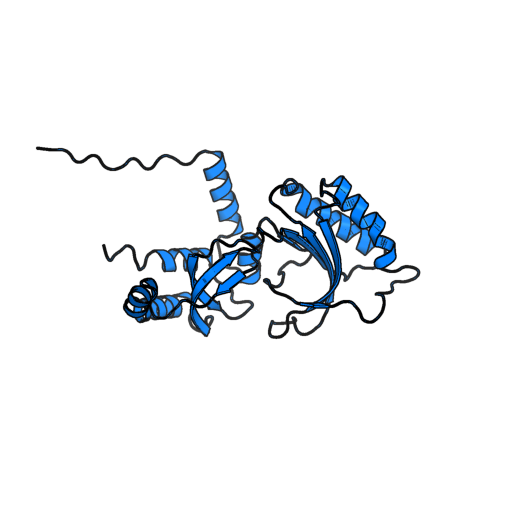63 10.804 29.258 1.00 91.75 170 THR A C 1
ATOM 1371 O O . THR A 1 170 ? -4.354 11.945 29.494 1.00 91.75 170 THR A O 1
ATOM 1374 N N . ASP A 1 171 ? -3.994 10.292 28.027 1.00 91.12 171 ASP A N 1
ATOM 1375 C CA . ASP A 1 171 ? -4.599 10.987 26.896 1.00 91.12 171 ASP A CA 1
ATOM 1376 C C . ASP A 1 171 ? -6.130 11.027 27.069 1.00 91.12 171 ASP A C 1
ATOM 1378 O O . ASP A 1 171 ? -6.742 9.975 27.276 1.00 91.12 171 ASP A O 1
ATOM 1382 N N . PRO A 1 172 ? -6.773 12.209 26.995 1.00 89.94 172 PRO A N 1
ATOM 1383 C CA . PRO A 1 172 ? -8.210 12.342 27.241 1.00 89.94 172 PRO A CA 1
ATOM 1384 C C . PRO A 1 172 ? -9.069 11.496 26.292 1.00 89.94 172 PRO A C 1
ATOM 1386 O O . PRO A 1 172 ? -10.186 11.121 26.645 1.00 89.94 172 PRO A O 1
ATOM 1389 N N . VAL A 1 173 ? -8.559 11.156 25.105 1.00 92.06 173 VAL A N 1
ATOM 1390 C CA . VAL A 1 173 ? -9.302 10.353 24.127 1.00 92.06 173 VAL A CA 1
ATOM 1391 C C . VAL A 1 173 ? -9.447 8.886 24.557 1.00 92.06 173 VAL A C 1
ATOM 1393 O O . VAL A 1 173 ? -10.368 8.207 24.110 1.00 92.06 173 VAL A O 1
ATOM 1396 N N . ILE A 1 174 ? -8.599 8.407 25.478 1.00 92.62 174 ILE A N 1
ATOM 1397 C CA . ILE A 1 174 ? -8.706 7.056 26.048 1.00 92.62 174 ILE A CA 1
ATOM 1398 C C . ILE A 1 174 ? -9.947 6.935 26.928 1.00 92.62 174 ILE A C 1
ATOM 1400 O O . ILE A 1 174 ? -10.629 5.917 26.871 1.00 92.62 174 ILE A O 1
ATOM 1404 N N . GLU A 1 175 ? -10.279 7.966 27.709 1.00 91.19 175 GLU A N 1
ATOM 1405 C CA . GLU A 1 175 ? -11.470 7.930 28.564 1.00 91.19 175 GLU A CA 1
ATOM 1406 C C . GLU A 1 175 ? -12.753 7.847 27.726 1.00 91.19 175 GLU A C 1
ATOM 1408 O O . GLU A 1 175 ? -13.656 7.080 28.054 1.00 91.19 175 GLU A O 1
ATOM 1413 N N . ALA A 1 176 ? -12.823 8.606 26.627 1.00 90.25 176 ALA A N 1
ATOM 1414 C CA . ALA A 1 176 ? -13.937 8.526 25.686 1.00 90.25 176 ALA A CA 1
ATOM 1415 C C . ALA A 1 176 ? -14.008 7.145 25.015 1.00 90.25 176 ALA A C 1
ATOM 1417 O O . ALA A 1 176 ? -15.076 6.545 24.949 1.00 90.25 176 ALA A O 1
ATOM 1418 N N . TYR A 1 177 ? -12.864 6.609 24.580 1.00 91.75 177 TYR A N 1
ATOM 1419 C CA . TYR A 1 177 ? -12.792 5.279 23.981 1.00 91.75 177 TYR A CA 1
ATOM 1420 C C . TYR A 1 177 ? -13.270 4.176 24.932 1.00 91.75 177 TYR A C 1
ATOM 1422 O O . TYR A 1 177 ? -14.090 3.363 24.526 1.00 91.75 177 TYR A O 1
ATOM 1430 N N . GLU A 1 178 ? -12.814 4.145 26.187 1.00 93.25 178 GLU A N 1
ATOM 1431 C CA . GLU A 1 178 ? -13.218 3.090 27.129 1.00 93.25 178 GLU A CA 1
ATOM 1432 C C . GLU A 1 178 ? -14.709 3.160 27.499 1.00 93.25 178 GLU A C 1
ATOM 1434 O O . GLU A 1 178 ? -15.295 2.126 27.804 1.00 93.25 178 GLU A O 1
ATOM 1439 N N . LYS A 1 179 ? -15.342 4.341 27.434 1.00 93.12 179 LYS A N 1
ATOM 1440 C CA . LYS A 1 179 ? -16.798 4.479 27.634 1.00 93.12 179 LYS A CA 1
ATOM 1441 C C . LYS A 1 179 ? -17.611 3.893 26.481 1.00 93.12 179 LYS A C 1
ATOM 1443 O O . LYS A 1 179 ? -18.652 3.298 26.724 1.00 93.12 179 LYS A O 1
ATOM 1448 N N . GLU A 1 180 ? -17.128 4.049 25.252 1.00 91.56 180 GLU A N 1
ATOM 1449 C CA . GLU A 1 180 ? -17.854 3.668 24.031 1.00 91.56 180 GLU A CA 1
ATOM 1450 C C . GLU A 1 180 ? -17.437 2.299 23.478 1.00 91.56 180 GLU A C 1
ATOM 1452 O O . GLU A 1 180 ? -18.021 1.786 22.526 1.00 91.56 180 GLU A O 1
ATOM 1457 N N . LYS A 1 181 ? -16.410 1.686 24.066 1.00 93.75 181 LYS A N 1
ATOM 1458 C CA . LYS A 1 181 ? -15.767 0.466 23.577 1.00 93.75 181 LYS A CA 1
ATOM 1459 C C . LYS A 1 181 ? -16.732 -0.682 23.320 1.00 93.75 181 LYS A C 1
ATOM 1461 O O . LYS A 1 181 ? -16.621 -1.313 22.274 1.00 93.75 181 LYS A O 1
ATOM 1466 N N . ASP A 1 182 ? -17.653 -0.942 24.242 1.00 95.06 182 ASP A N 1
ATOM 1467 C CA . ASP A 1 182 ? -18.600 -2.052 24.115 1.00 95.06 182 ASP A CA 1
ATOM 1468 C C . ASP A 1 182 ? -19.557 -1.826 22.934 1.00 95.06 182 ASP A C 1
ATOM 1470 O O . ASP A 1 182 ? -19.745 -2.730 22.121 1.00 95.06 182 ASP A O 1
ATOM 1474 N N . SER A 1 183 ? -20.058 -0.598 22.761 1.00 93.38 183 SER A N 1
ATOM 1475 C CA . SER A 1 183 ? -20.886 -0.198 21.613 1.00 93.38 183 SER A CA 1
ATOM 1476 C C . SER A 1 183 ? -20.129 -0.340 20.290 1.00 93.38 183 SER A C 1
ATOM 1478 O O . SER A 1 183 ? -20.675 -0.804 19.289 1.00 93.38 183 SER A O 1
ATOM 1480 N N . ILE A 1 184 ? -18.845 0.034 20.275 1.00 93.44 184 ILE A N 1
ATOM 1481 C CA . ILE A 1 184 ? -17.996 -0.113 19.090 1.00 93.44 184 ILE A CA 1
ATOM 1482 C C . ILE A 1 184 ? -17.776 -1.597 18.768 1.00 93.44 184 ILE A C 1
ATOM 1484 O O . ILE A 1 184 ? -17.847 -1.982 17.603 1.00 93.44 184 ILE A O 1
ATOM 1488 N N . VAL A 1 185 ? -17.517 -2.435 19.776 1.00 94.81 185 VAL A N 1
ATOM 1489 C CA . VAL A 1 185 ? -17.355 -3.886 19.596 1.00 94.81 185 VAL A CA 1
ATOM 1490 C C . VAL A 1 185 ? -18.636 -4.506 19.045 1.00 94.81 185 VAL A C 1
ATOM 1492 O O . VAL A 1 185 ? -18.562 -5.240 18.065 1.00 94.81 185 VAL A O 1
ATOM 1495 N N . GLU A 1 186 ? -19.800 -4.158 19.596 1.00 95.06 186 GLU A N 1
ATOM 1496 C CA . GLU A 1 186 ? -21.094 -4.622 19.085 1.00 95.06 186 GLU A CA 1
ATOM 1497 C C . GLU A 1 186 ? -21.307 -4.198 17.623 1.00 95.06 186 GLU A C 1
ATOM 1499 O O . GLU A 1 186 ? -21.711 -5.008 16.786 1.00 95.06 186 GLU A O 1
ATOM 1504 N N . CYS A 1 187 ? -20.967 -2.953 17.279 1.00 93.81 187 CYS A N 1
ATOM 1505 C CA . CYS A 1 187 ? -21.019 -2.463 15.903 1.00 93.81 187 CYS A CA 1
ATOM 1506 C C . CYS A 1 187 ? -20.102 -3.277 14.971 1.00 93.81 187 CYS A C 1
ATOM 1508 O O . CYS A 1 187 ? -20.533 -3.727 13.907 1.00 93.81 187 CYS A O 1
ATOM 1510 N N . LEU A 1 188 ? -18.857 -3.539 15.379 1.00 94.88 188 LEU A N 1
ATOM 1511 C CA . LEU A 1 188 ? -17.908 -4.340 14.600 1.00 94.88 188 LEU A CA 1
ATOM 1512 C C . LEU A 1 188 ? -18.350 -5.798 14.455 1.00 94.88 188 LEU A C 1
ATOM 1514 O O . LEU A 1 188 ? -18.203 -6.364 13.372 1.00 94.88 188 LEU A O 1
ATOM 1518 N N . ASP A 1 189 ? -18.917 -6.402 15.495 1.00 95.94 189 ASP A N 1
ATOM 1519 C CA . ASP A 1 189 ? -19.455 -7.760 15.433 1.00 95.94 189 ASP A CA 1
ATOM 1520 C C . ASP A 1 189 ? -20.647 -7.849 14.475 1.00 95.94 189 ASP A C 1
ATOM 1522 O O . ASP A 1 189 ? -20.727 -8.792 13.684 1.00 95.94 189 ASP A O 1
ATOM 1526 N N . ASN A 1 190 ? -21.517 -6.838 14.466 1.00 94.75 190 ASN A N 1
ATOM 1527 C CA . ASN A 1 190 ? -22.641 -6.764 13.534 1.00 94.75 190 ASN A CA 1
ATOM 1528 C C . ASN A 1 190 ? -22.190 -6.550 12.079 1.00 94.75 190 ASN A C 1
ATOM 1530 O O . ASN A 1 190 ? -22.756 -7.151 11.166 1.00 94.75 190 ASN A O 1
ATOM 1534 N N . LEU A 1 191 ? -21.172 -5.714 11.849 1.00 93.94 191 LEU A N 1
ATOM 1535 C CA . LEU A 1 191 ? -20.704 -5.359 10.503 1.00 93.94 191 LEU A CA 1
ATOM 1536 C C . LEU A 1 191 ? -19.731 -6.382 9.904 1.00 93.94 191 LEU A C 1
ATOM 1538 O O . LEU A 1 191 ? -19.807 -6.707 8.721 1.00 93.94 191 LEU A O 1
ATOM 1542 N N . LEU A 1 192 ? -18.771 -6.856 10.697 1.00 95.31 192 LEU A N 1
ATOM 1543 C CA . LEU A 1 192 ? -17.630 -7.650 10.233 1.00 95.31 192 LEU A CA 1
ATOM 1544 C C . LEU A 1 192 ? -17.671 -9.096 10.740 1.00 95.31 192 LEU A C 1
ATOM 1546 O O . LEU A 1 192 ? -16.978 -9.957 10.180 1.00 95.31 192 LEU A O 1
ATOM 1550 N N . GLY A 1 193 ? -18.460 -9.379 11.781 1.00 95.12 193 GLY A N 1
ATOM 1551 C CA . GLY A 1 193 ? -18.560 -10.695 12.405 1.00 95.12 193 GLY A CA 1
ATOM 1552 C C . GLY A 1 193 ? -17.186 -11.247 12.765 1.00 95.12 193 GLY A C 1
ATOM 1553 O O . GLY A 1 193 ? -16.357 -10.584 13.372 1.00 95.12 193 GLY A O 1
ATOM 1554 N N . GLN A 1 194 ? -16.879 -12.460 12.313 1.00 94.50 194 GLN A N 1
ATOM 1555 C CA . GLN A 1 194 ? -15.579 -13.074 12.601 1.00 94.50 194 GLN A CA 1
ATOM 1556 C C . GLN A 1 194 ? -14.420 -12.512 11.761 1.00 94.50 194 GLN A C 1
ATOM 1558 O O . GLN A 1 194 ? -13.293 -12.976 11.912 1.00 94.50 194 GLN A O 1
ATOM 1563 N N . SER A 1 195 ? -14.655 -11.577 10.838 1.00 95.69 195 SER A N 1
ATOM 1564 C CA . SER A 1 195 ? -13.611 -11.090 9.925 1.00 95.69 195 SER A CA 1
ATOM 1565 C C . SER A 1 195 ? -12.642 -10.101 10.573 1.00 95.69 195 SER A C 1
ATOM 1567 O O . SER A 1 195 ? -11.539 -9.910 10.056 1.00 95.69 195 SER A O 1
ATOM 1569 N N . TRP A 1 196 ? -13.007 -9.500 11.706 1.00 96.19 196 TRP A N 1
ATOM 1570 C CA . TRP A 1 196 ? -12.102 -8.680 12.509 1.00 96.19 196 TRP A CA 1
ATOM 1571 C C . TRP A 1 196 ? -11.495 -9.497 13.661 1.00 96.19 196 TRP A C 1
ATOM 1573 O O . TRP A 1 196 ? -11.980 -10.574 14.006 1.00 96.19 196 TRP A O 1
ATOM 1583 N N . ALA A 1 197 ? -10.357 -9.044 14.185 1.00 93.94 197 ALA A N 1
ATOM 1584 C CA . ALA A 1 197 ? -9.572 -9.791 15.171 1.00 93.94 197 ALA A CA 1
ATOM 1585 C C . ALA A 1 197 ? -9.175 -8.968 16.399 1.00 93.94 197 ALA A C 1
ATOM 1587 O O . ALA A 1 197 ? -8.998 -9.526 17.479 1.00 93.94 197 ALA A O 1
ATOM 1588 N N . ALA A 1 198 ? -8.978 -7.662 16.230 1.00 94.88 198 ALA A N 1
ATOM 1589 C CA . ALA A 1 198 ? -8.600 -6.770 17.314 1.00 94.88 198 ALA A CA 1
ATOM 1590 C C . ALA A 1 198 ? -8.955 -5.323 16.970 1.00 94.88 198 ALA A C 1
ATOM 1592 O O . ALA A 1 198 ? -9.086 -4.963 15.800 1.00 94.88 198 A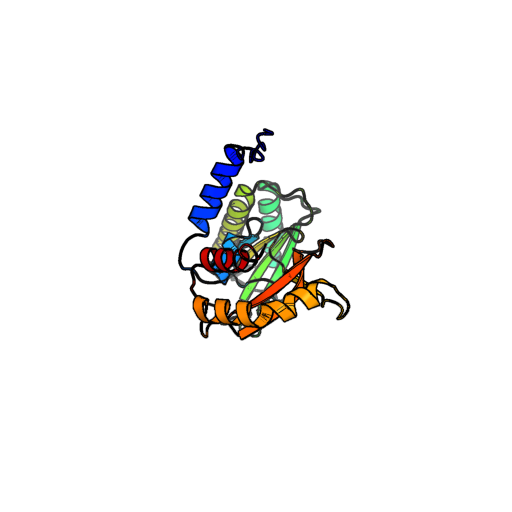LA A O 1
ATOM 1593 N N . MET A 1 199 ? -9.039 -4.490 18.000 1.00 94.56 199 MET A N 1
ATOM 1594 C CA . MET A 1 199 ? -9.239 -3.052 17.896 1.00 94.56 199 MET A CA 1
ATOM 1595 C C . MET A 1 199 ? -8.412 -2.358 18.978 1.00 94.56 199 MET A C 1
ATOM 1597 O O . MET A 1 199 ? -8.326 -2.854 20.101 1.00 94.56 199 MET A O 1
ATOM 1601 N N . SER A 1 200 ? -7.782 -1.233 18.645 1.00 93.50 200 SER A N 1
ATOM 1602 C CA . SER A 1 200 ? -7.068 -0.410 19.623 1.00 93.50 200 SER A CA 1
ATOM 1603 C C . SER A 1 200 ? -6.925 1.028 19.137 1.00 93.50 200 SER A C 1
ATOM 1605 O O . SER A 1 200 ? -6.954 1.304 17.938 1.00 93.50 200 SER A O 1
ATOM 1607 N N . LEU A 1 201 ? -6.742 1.941 20.084 1.00 93.81 201 LEU A N 1
ATOM 1608 C CA . LEU A 1 201 ? -6.546 3.359 19.828 1.00 93.81 201 LEU A CA 1
ATOM 1609 C C . LEU A 1 201 ? -5.052 3.664 19.676 1.00 93.81 201 LEU A C 1
ATOM 1611 O O . LEU A 1 201 ? -4.237 3.258 20.508 1.00 93.81 201 LEU A O 1
ATOM 1615 N N . PHE A 1 202 ? -4.692 4.383 18.618 1.00 93.12 202 PHE A N 1
ATOM 1616 C CA . PHE A 1 202 ? -3.320 4.812 18.353 1.00 93.12 202 PHE A CA 1
ATOM 1617 C C . PHE A 1 202 ? -3.302 6.257 17.885 1.00 93.12 202 PHE A C 1
ATOM 1619 O O . PHE A 1 202 ? -4.294 6.782 17.392 1.00 93.12 202 PHE A O 1
ATOM 1626 N N . LYS A 1 203 ? -2.139 6.887 17.976 1.00 91.62 203 LYS A N 1
ATOM 1627 C CA . LYS A 1 203 ? -1.815 8.025 17.127 1.00 91.62 203 LYS A CA 1
ATOM 1628 C C . LYS A 1 203 ? -1.495 7.486 15.741 1.00 91.62 203 LYS A C 1
ATOM 1630 O O . LYS A 1 203 ? -0.628 6.628 15.604 1.00 91.62 203 LYS A O 1
ATOM 1635 N N . TYR A 1 204 ? -2.200 7.971 14.735 1.00 89.31 204 TYR A N 1
ATOM 1636 C CA . TYR A 1 204 ? -2.104 7.506 13.363 1.00 89.31 204 TYR A CA 1
ATOM 1637 C C . TYR A 1 204 ? -1.686 8.644 12.437 1.00 89.31 204 TYR A C 1
ATOM 1639 O O . TYR A 1 204 ? -2.190 9.762 12.543 1.00 89.31 204 TYR A O 1
ATOM 1647 N N . GLY A 1 205 ? -0.785 8.336 11.511 1.00 86.44 205 GLY A N 1
ATOM 1648 C CA . GLY A 1 205 ? -0.380 9.213 10.422 1.00 86.44 205 GLY A CA 1
ATOM 1649 C C . GLY A 1 205 ? -0.149 8.438 9.129 1.00 86.44 205 GLY A C 1
ATOM 1650 O O . GLY A 1 205 ? -0.053 7.207 9.121 1.00 86.44 205 GLY A O 1
ATOM 1651 N N . LEU A 1 206 ? -0.055 9.184 8.029 1.00 81.00 206 LEU A N 1
ATOM 1652 C CA . LEU A 1 206 ? 0.294 8.661 6.710 1.00 81.00 206 LEU A CA 1
ATOM 1653 C C . LEU A 1 206 ? 1.741 9.009 6.362 1.00 81.00 206 LEU A C 1
ATOM 1655 O O . LEU A 1 206 ? 2.178 10.146 6.572 1.00 81.00 206 LEU A O 1
ATOM 1659 N N . GLY A 1 207 ? 2.458 8.037 5.800 1.00 73.62 207 GLY A N 1
ATOM 1660 C CA . GLY A 1 207 ? 3.823 8.225 5.315 1.00 73.62 207 GLY A CA 1
ATOM 1661 C C . GLY A 1 207 ? 4.774 8.682 6.422 1.00 73.62 207 GLY A C 1
ATOM 1662 O O . GLY A 1 207 ? 4.673 8.261 7.573 1.00 73.62 207 GLY A O 1
ATOM 1663 N N . THR A 1 208 ? 5.693 9.579 6.076 1.00 66.31 208 THR A N 1
ATOM 1664 C CA . THR A 1 208 ? 6.648 10.205 7.008 1.00 66.31 208 THR A CA 1
ATOM 1665 C C . THR A 1 208 ? 6.091 11.461 7.692 1.00 66.31 208 THR A C 1
ATOM 1667 O O . THR A 1 208 ? 6.818 12.168 8.401 1.00 66.31 208 THR A O 1
ATOM 1670 N N . THR A 1 209 ? 4.804 11.781 7.495 1.00 64.69 209 THR A N 1
ATOM 1671 C CA . THR A 1 209 ? 4.228 13.015 8.034 1.00 64.69 209 THR A CA 1
ATOM 1672 C C . THR A 1 209 ? 4.143 12.965 9.561 1.00 64.69 209 THR A C 1
ATOM 1674 O O . THR A 1 209 ? 3.633 12.026 10.161 1.00 64.69 209 THR A O 1
ATOM 1677 N N . LYS A 1 210 ? 4.622 14.026 10.223 1.00 64.38 210 LYS A N 1
ATOM 1678 C CA . LYS A 1 210 ? 4.627 14.135 11.697 1.00 64.38 210 LYS A CA 1
ATOM 1679 C C . LYS A 1 210 ? 3.265 14.491 12.301 1.00 64.38 210 LYS A C 1
ATOM 1681 O O . LYS A 1 210 ? 3.175 14.733 13.504 1.00 64.38 210 LYS A O 1
ATOM 1686 N N . LYS A 1 211 ? 2.216 14.605 11.483 1.00 80.88 211 LYS A N 1
ATOM 1687 C CA . LYS A 1 211 ? 0.884 14.964 11.964 1.00 80.88 211 LYS A CA 1
ATOM 1688 C C . LYS A 1 211 ? 0.143 13.686 12.325 1.00 80.88 211 LYS A C 1
ATOM 1690 O O . LYS A 1 211 ? -0.494 13.078 11.473 1.00 80.88 211 LYS A O 1
ATOM 1695 N N . LEU A 1 212 ? 0.264 13.295 13.588 1.00 86.88 212 LEU A N 1
ATOM 1696 C CA . LEU A 1 212 ? -0.441 12.140 14.116 1.00 86.88 212 LEU A CA 1
ATOM 1697 C C . LEU A 1 212 ? -1.730 12.579 14.797 1.00 86.88 212 LEU A C 1
ATOM 1699 O O . LEU A 1 212 ? -1.717 13.493 15.624 1.00 86.88 212 LEU A O 1
ATOM 1703 N N . GLU A 1 213 ? -2.823 11.905 14.474 1.00 88.94 213 GLU A N 1
ATOM 1704 C CA . GLU A 1 213 ? -4.133 12.129 15.080 1.00 88.94 213 GLU A CA 1
ATOM 1705 C C . GLU A 1 213 ? -4.598 10.840 15.770 1.00 88.94 213 GLU A C 1
ATOM 1707 O O . GLU A 1 213 ? -4.276 9.750 15.293 1.00 88.94 213 GLU A O 1
ATOM 1712 N N . PRO A 1 214 ? -5.311 10.918 16.907 1.00 91.19 214 PRO A N 1
ATOM 1713 C CA . PRO A 1 214 ? -5.925 9.740 17.501 1.00 91.19 214 PRO A CA 1
ATOM 1714 C C . PRO A 1 214 ? -6.856 9.056 16.498 1.00 91.19 214 PRO A C 1
ATOM 1716 O O . PRO A 1 214 ? -7.732 9.694 15.918 1.00 91.19 214 PRO A O 1
ATOM 1719 N N . ALA A 1 215 ? -6.668 7.759 16.304 1.00 91.31 215 ALA A N 1
ATOM 1720 C CA . ALA A 1 215 ? -7.471 6.949 15.411 1.00 91.31 215 ALA A CA 1
ATOM 1721 C C . ALA A 1 215 ? -7.739 5.580 16.023 1.00 91.31 215 ALA A C 1
ATOM 1723 O O . ALA A 1 215 ? -6.886 4.974 16.682 1.00 91.31 215 ALA A O 1
ATOM 1724 N N . LEU A 1 216 ? -8.940 5.083 15.749 1.00 92.25 216 LEU A N 1
ATOM 1725 C CA . LEU A 1 216 ? -9.319 3.713 16.021 1.00 92.25 216 LEU A CA 1
ATOM 1726 C C . LEU A 1 216 ? -8.737 2.810 14.930 1.00 92.25 216 LEU A C 1
ATOM 1728 O O . LEU A 1 216 ? -9.099 2.928 13.760 1.00 92.25 216 LEU A O 1
ATOM 1732 N N . VAL A 1 217 ? -7.831 1.912 15.304 1.00 92.50 217 VAL A N 1
ATOM 1733 C CA . VAL A 1 217 ? -7.230 0.943 14.384 1.00 92.50 217 VAL A CA 1
ATOM 1734 C C . VAL A 1 217 ? -7.907 -0.402 14.579 1.00 92.50 217 VAL A C 1
ATOM 1736 O O . VAL A 1 217 ? -7.849 -0.986 15.663 1.00 92.50 217 VAL A O 1
ATOM 1739 N N . ILE A 1 218 ? -8.524 -0.897 13.509 1.00 93.94 218 ILE A N 1
ATOM 1740 C CA . ILE A 1 218 ? -9.227 -2.178 13.474 1.00 93.94 218 ILE A CA 1
ATOM 1741 C C . ILE A 1 218 ? -8.392 -3.159 12.655 1.00 93.94 218 ILE A C 1
ATOM 1743 O O . ILE A 1 218 ? -8.037 -2.899 11.505 1.00 93.94 218 ILE A O 1
ATOM 1747 N N . TYR A 1 219 ? -8.082 -4.302 13.253 1.00 93.56 219 TYR A N 1
ATOM 1748 C CA . TYR A 1 219 ? -7.358 -5.383 12.604 1.00 93.56 219 TYR A CA 1
ATOM 1749 C C . TYR A 1 219 ? -8.357 -6.343 11.973 1.00 93.56 219 TYR A C 1
ATOM 1751 O O . TYR A 1 219 ? -9.135 -6.992 12.674 1.00 93.56 219 TYR A O 1
ATOM 1759 N N . VAL A 1 220 ? -8.303 -6.456 10.649 1.00 94.94 220 VAL A N 1
ATOM 1760 C CA . VAL A 1 220 ? -9.149 -7.357 9.862 1.00 94.94 220 VAL A CA 1
ATOM 1761 C C . VAL A 1 220 ? -8.323 -8.461 9.221 1.00 94.94 220 VAL A C 1
ATOM 1763 O O . VAL A 1 220 ? -7.133 -8.291 8.939 1.00 94.94 220 VAL A O 1
ATOM 1766 N N . ARG A 1 221 ? -8.947 -9.616 8.991 1.00 94.56 221 ARG A N 1
ATOM 1767 C CA . ARG A 1 221 ? -8.305 -10.723 8.286 1.00 94.56 221 ARG A CA 1
ATOM 1768 C C . ARG A 1 221 ? -8.006 -10.301 6.841 1.00 94.56 221 ARG A C 1
ATOM 1770 O O . ARG A 1 221 ? -8.871 -9.704 6.194 1.00 94.56 221 ARG A O 1
ATOM 1777 N N . PRO A 1 222 ? -6.821 -10.623 6.304 1.00 93.38 222 PRO A N 1
ATOM 1778 C CA . PRO A 1 222 ? -6.523 -10.421 4.890 1.00 93.38 222 PRO A CA 1
ATOM 1779 C C . PRO A 1 222 ? -7.584 -11.050 3.982 1.00 93.38 222 PRO A C 1
ATOM 1781 O O . PRO A 1 222 ? -8.161 -12.079 4.336 1.00 93.38 222 PRO A O 1
ATOM 1784 N N . ARG A 1 223 ? -7.814 -10.462 2.803 1.00 92.31 223 ARG A N 1
ATOM 1785 C CA . ARG A 1 223 ? -8.820 -10.895 1.815 1.00 92.31 223 ARG A CA 1
ATOM 1786 C C . ARG A 1 223 ? -10.271 -10.868 2.296 1.00 92.31 223 ARG A C 1
ATOM 1788 O O . ARG A 1 223 ? -11.136 -11.377 1.590 1.00 92.31 223 ARG A O 1
ATOM 1795 N N . THR A 1 224 ? -10.557 -10.281 3.458 1.00 94.81 224 THR A N 1
ATOM 1796 C CA . THR A 1 224 ? -11.940 -10.020 3.876 1.00 94.81 224 THR A CA 1
ATOM 1797 C C . THR A 1 224 ? -12.623 -9.185 2.799 1.00 94.81 224 THR A C 1
ATOM 1799 O O . THR A 1 224 ? -12.077 -8.158 2.396 1.00 94.81 224 THR A O 1
ATOM 1802 N N . ILE A 1 225 ? -13.785 -9.639 2.330 1.00 95.06 225 ILE A N 1
ATOM 1803 C CA . ILE A 1 225 ? -14.613 -8.938 1.347 1.00 95.06 225 ILE A CA 1
ATOM 1804 C C . ILE A 1 225 ? -15.773 -8.297 2.091 1.00 95.06 225 ILE A C 1
ATOM 1806 O O . ILE A 1 225 ? -16.528 -9.007 2.749 1.00 95.06 225 ILE A O 1
ATOM 1810 N N . GLN A 1 226 ? -15.879 -6.975 2.002 1.00 95.06 226 GLN A N 1
ATOM 1811 C CA . GLN A 1 226 ? -16.947 -6.186 2.612 1.00 95.06 226 GLN A CA 1
ATOM 1812 C C . GLN A 1 226 ? -17.187 -4.910 1.807 1.00 95.06 226 GLN A C 1
ATOM 1814 O O . GLN A 1 226 ? -16.328 -4.489 1.024 1.00 95.06 226 GLN A O 1
ATOM 1819 N N . ASP A 1 227 ? -18.330 -4.268 2.041 1.00 93.50 227 ASP A N 1
ATOM 1820 C CA . ASP A 1 227 ? -18.510 -2.857 1.702 1.00 93.50 227 ASP A CA 1
ATOM 1821 C C . ASP A 1 227 ? -17.792 -1.996 2.752 1.00 93.50 227 ASP A C 1
ATOM 1823 O O . ASP A 1 227 ? -18.348 -1.587 3.774 1.00 93.50 227 ASP A O 1
ATOM 1827 N N . TRP A 1 228 ? -16.501 -1.765 2.520 1.00 92.25 228 TRP A N 1
ATOM 1828 C CA . TRP A 1 228 ? -15.636 -1.035 3.447 1.00 92.25 228 TRP A CA 1
ATOM 1829 C C . TRP A 1 228 ? -16.025 0.426 3.625 1.00 92.25 228 TRP A C 1
ATOM 1831 O O . TRP A 1 228 ? -15.726 1.015 4.667 1.00 92.25 228 TRP A O 1
ATOM 1841 N N . ARG A 1 229 ? -16.696 1.012 2.631 1.00 89.50 229 ARG A N 1
ATOM 1842 C CA . ARG A 1 229 ? -17.231 2.359 2.757 1.00 89.50 229 ARG A CA 1
ATOM 1843 C C . ARG A 1 229 ? -18.386 2.368 3.745 1.00 89.50 229 ARG A C 1
ATOM 1845 O O . ARG A 1 229 ? -18.354 3.160 4.681 1.00 89.50 229 ARG A O 1
ATOM 1852 N N . ASN A 1 230 ? -19.337 1.447 3.587 1.00 89.81 230 ASN A N 1
ATOM 1853 C CA . ASN A 1 230 ? -20.443 1.293 4.524 1.00 89.81 230 ASN A CA 1
ATOM 1854 C C . ASN A 1 230 ? -19.933 1.010 5.945 1.00 89.81 230 ASN A C 1
ATOM 1856 O O . ASN A 1 230 ? -20.405 1.625 6.896 1.00 89.81 230 ASN A O 1
ATOM 1860 N N . VAL A 1 231 ? -18.917 0.153 6.102 1.00 90.75 231 VAL A N 1
ATOM 1861 C CA . VAL A 1 231 ? -18.263 -0.067 7.405 1.00 90.75 231 VAL A CA 1
ATOM 1862 C C . VAL A 1 231 ? -17.713 1.249 7.966 1.00 90.75 231 VAL A C 1
ATOM 1864 O O . VAL A 1 231 ? -17.966 1.578 9.120 1.00 90.75 231 VAL A O 1
ATOM 1867 N N . GLY A 1 232 ? -16.990 2.029 7.159 1.00 87.88 232 GLY A N 1
ATOM 1868 C CA . GLY A 1 232 ? -16.445 3.321 7.578 1.00 87.88 232 GLY A CA 1
ATOM 1869 C C . GLY A 1 232 ? -17.512 4.348 7.968 1.00 87.88 232 GLY A C 1
ATOM 1870 O O . GLY A 1 232 ? -17.309 5.093 8.925 1.00 87.88 232 GLY A O 1
ATOM 1871 N N . ASP A 1 233 ? -18.640 4.378 7.262 1.00 86.88 233 ASP A N 1
ATOM 1872 C CA . ASP A 1 233 ? -19.746 5.297 7.537 1.00 86.88 233 ASP A CA 1
ATOM 1873 C C . ASP A 1 233 ? -20.494 4.898 8.825 1.00 86.88 233 ASP A C 1
ATOM 1875 O O . ASP A 1 233 ? -20.664 5.736 9.711 1.00 86.88 233 ASP A O 1
ATOM 1879 N N . ASN A 1 234 ? -20.799 3.607 9.017 1.00 86.31 234 ASN A N 1
ATOM 1880 C CA . ASN A 1 234 ? -21.418 3.101 10.254 1.00 86.31 234 ASN A CA 1
ATOM 1881 C C . ASN A 1 234 ? -20.513 3.240 11.485 1.00 86.31 234 ASN A C 1
ATOM 1883 O O . ASN A 1 234 ? -21.009 3.265 12.602 1.00 86.31 234 ASN A O 1
ATOM 1887 N N . MET A 1 235 ? -19.194 3.327 11.303 1.00 83.69 235 MET A N 1
ATOM 1888 C CA . MET A 1 235 ? -18.245 3.562 12.397 1.00 83.69 235 MET A CA 1
ATOM 1889 C C . MET A 1 235 ? -18.081 5.048 12.748 1.00 83.69 235 MET A C 1
ATOM 1891 O O . MET A 1 235 ? -17.507 5.367 13.790 1.00 83.69 235 MET A O 1
ATOM 1895 N N . ARG A 1 236 ? -18.559 5.969 11.900 1.00 75.44 236 ARG A N 1
ATOM 1896 C CA . ARG A 1 236 ? -18.547 7.421 12.164 1.00 75.44 236 ARG A CA 1
ATOM 1897 C C . ARG A 1 236 ? -19.803 7.899 12.888 1.00 75.44 236 ARG A C 1
ATOM 1899 O O . ARG A 1 236 ? -19.704 8.817 13.697 1.00 75.44 236 ARG A O 1
ATOM 1906 N N . ASP A 1 237 ? -20.945 7.276 12.612 1.00 57.56 237 ASP A N 1
ATOM 1907 C CA . ASP A 1 237 ? -22.251 7.627 13.183 1.00 57.56 237 ASP A CA 1
ATOM 1908 C C . ASP A 1 237 ? -22.542 7.233 14.652 1.00 57.56 237 ASP A C 1
ATOM 1910 O O . ASP A 1 237 ? -23.373 7.916 15.253 1.00 57.56 237 ASP A O 1
ATOM 1914 N N . PRO A 1 238 ? -21.881 6.258 15.322 1.00 52.03 238 PRO A N 1
ATOM 1915 C CA . PRO A 1 238 ? -22.258 5.868 16.690 1.00 52.03 238 PRO A CA 1
ATOM 1916 C C . PRO A 1 238 ? -22.090 7.004 17.711 1.00 52.03 238 PRO A C 1
ATOM 1918 O O . PRO A 1 238 ? -22.635 6.952 18.807 1.00 52.03 238 PRO A O 1
ATOM 1921 N N . PHE A 1 239 ? -21.327 8.038 17.347 1.00 47.78 239 PHE A N 1
ATOM 1922 C CA . PHE A 1 239 ? -20.972 9.169 18.200 1.00 47.78 239 PHE A CA 1
ATOM 1923 C C . PHE A 1 239 ? -21.779 10.443 17.907 1.00 47.78 239 PHE A C 1
ATOM 1925 O O . PHE A 1 239 ? -21.548 11.462 18.555 1.00 47.78 239 PHE A O 1
ATOM 1932 N N . LEU A 1 240 ? -22.680 10.426 16.915 1.00 39.09 240 LEU A N 1
ATOM 1933 C CA . LEU A 1 240 ? -23.496 11.590 16.538 1.00 39.09 240 LEU A CA 1
ATOM 1934 C C . LEU A 1 240 ? -24.915 11.552 17.119 1.00 39.09 240 LEU A C 1
ATOM 1936 O O . LEU A 1 240 ? -25.573 12.588 17.157 1.00 39.09 240 LEU A O 1
ATOM 1940 N N . GLU A 1 241 ? -25.375 10.406 17.629 1.00 34.59 241 GLU A N 1
ATOM 1941 C CA . GLU A 1 241 ? -26.684 10.296 18.294 1.00 34.59 241 GLU A CA 1
ATOM 1942 C C . GLU A 1 241 ? -26.641 10.599 19.807 1.00 34.59 241 GLU A C 1
ATOM 1944 O O . GLU A 1 241 ? -27.675 10.570 20.475 1.00 34.59 241 GLU A O 1
ATOM 1949 N N . SER A 1 242 ? -25.470 10.935 20.360 1.00 35.06 242 SER A N 1
ATOM 1950 C CA . SER A 1 242 ? -25.257 11.183 21.797 1.00 35.06 242 SER A CA 1
ATOM 1951 C C . SER A 1 242 ? -24.931 12.641 22.176 1.00 35.06 242 SER A C 1
ATOM 1953 O O . SER A 1 242 ? -24.511 12.895 23.308 1.00 35.06 242 SER A O 1
ATOM 1955 N N . THR A 1 243 ? -25.189 13.617 21.293 1.00 34.34 243 THR A N 1
ATOM 1956 C CA . THR A 1 243 ? -25.148 15.068 21.613 1.00 34.34 243 THR A CA 1
ATOM 1957 C C . THR A 1 243 ? -26.479 15.772 21.428 1.00 34.34 243 THR A C 1
ATOM 1959 O O . THR A 1 243 ? -27.072 15.610 20.340 1.00 34.34 243 THR A O 1
#

pLDDT: mean 83.36, std 17.79, range [31.84, 97.31]

Foldseek 3Di:
DDDDDDDDDDDDDPVRVVVVVVLCVLQFDKFFPQSNLVSVFLQKDKPDNRDDADDWDFAADPDFPDDVPDTPVVCVVVLVVLCVVLPQDPVFKDWDWGFIAHPPAVVRNGTFTEIEIEGEDDDDGDSVSQVVSLVVVCVVCVVRVNNRYMYMYGYQQRGAHKDWAADDPPPPVVVVCVVCVVVLVVLCCVFQNPQWDDKDWTQIDGGPDPRTDIDIDTHGHGRRIHSVVVSVVSNVPVPVVPD

Radius of gyration: 21.67 Å; chains: 1; bounding box: 62×52×54 Å

Sequence (243 aa):
MEYAQQPLTTPLSPNKRRRILQESSETDGEMSIERYLYRLDKYRTRSSENPWPFPFKLERPREEIPCEGTSLTNLKRNMHEILWMHGFESDKTYLSIGMAAKPGYPEGNIPVPAVVIAVDGVCSPRLEAWSAAQEELKSLLNDNGFGDVLVEIYNEERSFTPFIEPLLPTDPVIEAYEKEKDSIVECLDNLLGQSWAAMSLFKYGLGTTKKLEPALVIYVRPRTIQDWRNVGDNMRDPFLEST

Secondary structure (DSSP, 8-state):
---PPPP-PPPPPHHHHHHHHHHHHHH-SSEEHHHHHHHH-TTEEESSSSPPPSP-EEEPPSS--EETTEETTTTHHHHHHHHHHTT--GGGEEEEEEEEE-TTSTTTTS-EEEEEEEE-SS-PPPHHHHHHHHHHHHHHHHHTT-TT-EEEEEETTTS--EEEEEPPTT-HHHHHHHHHHHHHHHHHHHHHGGGEEEEEEEEEEETT----EEEEEEEE-TT-EE-HHHHHHHTTGGGTTT-